Protein AF-A0A7W7Q376-F1 (afdb_monomer_lite)

Secondary structure (DSSP, 8-state):
----HHHHHHHHHHHHHHHHHHHHT--SHHHHHHHHHHHHHHHHHHHHHIIIIIHHHHHHH-GGGHHHHHHHHHHHHHHHHHHHHHHHS-TTSTTHHHHHHHHHHHHHHHHHHIIIIIHHHHHHHS-HHHHHHHHHHHHHHHTTS-SSPPPPTT-----S--PPPS---SSHHHHHHHHHHHHHHHHHHHHH--HHHHHHHHHHHHHHHHHHHHHIIIIIHHHHHHHSTTHHHHHHHHHHHHHHHHHHHHHHHHH-TTSTTHHHHHHHHHHHHHHHHHHIIIIIIHHHHHHS-HHHHHHHHHHHHHHHHHS-SS--TT-TTTTTT---STTHHHHHHHHHHHHHHHH---

Structure (mmCIF, N/CA/C/O backbone):
data_AF-A0A7W7Q376-F1
#
_entry.id   AF-A0A7W7Q376-F1
#
loop_
_atom_site.group_PDB
_atom_site.id
_atom_site.type_symbol
_atom_site.label_atom_id
_atom_site.label_alt_id
_atom_site.label_comp_id
_atom_site.label_asym_id
_atom_site.label_entity_id
_atom_site.label_seq_id
_atom_site.pdbx_PDB_ins_code
_atom_site.Cartn_x
_atom_site.Cartn_y
_atom_site.Cartn_z
_atom_site.occupancy
_atom_site.B_iso_or_equiv
_atom_site.auth_seq_id
_atom_site.auth_comp_id
_atom_site.auth_asym_id
_atom_site.auth_atom_id
_atom_site.pdbx_PDB_model_num
ATOM 1 N N . MET A 1 1 ? -3.876 28.750 16.347 1.00 61.41 1 MET A N 1
ATOM 2 C CA . MET A 1 1 ? -3.948 27.685 15.324 1.00 61.41 1 MET A CA 1
ATOM 3 C C . MET A 1 1 ? -5.240 26.912 15.522 1.00 61.41 1 MET A C 1
ATOM 5 O O . MET A 1 1 ? -5.673 26.808 16.664 1.00 61.41 1 MET A O 1
ATOM 9 N N . SER A 1 2 ? -5.869 26.449 14.438 1.00 81.50 2 SER A N 1
ATOM 10 C CA . SER A 1 2 ? -7.074 25.610 14.515 1.00 81.50 2 SER A CA 1
ATOM 11 C C . SER A 1 2 ? -6.772 24.309 15.265 1.00 81.50 2 SER A C 1
ATOM 13 O O . SER A 1 2 ? -5.660 23.798 15.174 1.00 81.50 2 SER A O 1
ATOM 15 N N . THR A 1 3 ? -7.746 23.789 16.010 1.00 91.75 3 THR A N 1
ATOM 16 C CA . THR A 1 3 ? -7.673 22.476 16.676 1.00 91.75 3 THR A CA 1
ATOM 17 C C . THR A 1 3 ? -8.527 21.423 15.971 1.00 91.75 3 THR A C 1
ATOM 19 O O . THR A 1 3 ? -8.758 20.366 16.535 1.00 91.75 3 THR A O 1
ATOM 22 N N . ASP A 1 4 ? -9.049 21.724 14.783 1.00 97.81 4 ASP A N 1
ATOM 23 C CA . ASP A 1 4 ? -9.839 20.802 13.960 1.00 97.81 4 ASP A CA 1
ATOM 24 C C . ASP A 1 4 ? -8.921 19.748 13.315 1.00 97.81 4 ASP A C 1
ATOM 26 O O . ASP A 1 4 ? -7.948 20.115 12.657 1.00 97.81 4 ASP A O 1
ATOM 30 N N . ALA A 1 5 ? -9.217 18.459 13.524 1.00 97.88 5 ALA A N 1
ATOM 31 C CA . ALA A 1 5 ? -8.390 17.335 13.068 1.00 97.88 5 ALA A CA 1
ATOM 32 C C . ALA A 1 5 ? -8.091 17.367 11.560 1.00 97.88 5 ALA A C 1
ATOM 34 O O . ALA A 1 5 ? -6.931 17.287 11.164 1.00 97.88 5 ALA A O 1
ATOM 35 N N . ILE A 1 6 ? -9.115 17.585 10.729 1.00 98.00 6 ILE A N 1
ATOM 36 C CA . ILE A 1 6 ? -8.966 17.641 9.269 1.00 98.00 6 ILE A CA 1
ATOM 37 C C . ILE A 1 6 ? -8.099 18.836 8.860 1.00 98.00 6 ILE A C 1
ATOM 39 O O . ILE A 1 6 ? -7.254 18.719 7.980 1.00 98.00 6 ILE A O 1
ATOM 43 N N . VAL A 1 7 ? -8.257 19.995 9.510 1.00 97.94 7 VAL A N 1
ATOM 44 C CA . VAL A 1 7 ? -7.370 21.143 9.243 1.00 97.94 7 VAL A CA 1
ATOM 45 C C . VAL A 1 7 ? -5.918 20.815 9.598 1.00 97.94 7 VAL A C 1
ATOM 47 O O . VAL A 1 7 ? -5.018 21.198 8.857 1.00 97.94 7 VAL A O 1
ATOM 50 N N . LEU A 1 8 ? -5.675 20.111 10.708 1.00 97.94 8 LEU A N 1
ATOM 51 C CA . LEU A 1 8 ? -4.322 19.722 11.112 1.00 97.94 8 LEU A CA 1
ATOM 52 C C . LEU A 1 8 ? -3.672 18.758 10.108 1.00 97.94 8 LEU A C 1
ATOM 54 O O . LEU A 1 8 ? -2.518 18.988 9.749 1.00 97.94 8 LEU A O 1
ATOM 58 N N . LEU A 1 9 ? -4.400 17.741 9.631 1.00 97.62 9 LEU A N 1
ATOM 59 C CA . LEU A 1 9 ? -3.904 16.811 8.604 1.00 97.62 9 LEU A CA 1
ATOM 60 C C . LEU A 1 9 ? -3.624 17.536 7.284 1.00 97.62 9 LEU A C 1
ATOM 62 O O . LEU A 1 9 ? -2.523 17.442 6.753 1.00 97.62 9 LEU A O 1
ATOM 66 N N . LYS A 1 10 ? -4.539 18.393 6.808 1.00 98.00 10 LYS A N 1
ATOM 67 C CA . LYS A 1 10 ? -4.312 19.171 5.574 1.00 98.00 10 LYS A CA 1
ATOM 68 C C . LYS A 1 10 ? -3.100 20.105 5.657 1.00 98.00 10 LYS A C 1
ATOM 70 O O . LYS A 1 10 ? -2.408 20.305 4.655 1.00 98.00 10 LYS A O 1
ATOM 75 N N . GLU A 1 11 ? -2.820 20.688 6.824 1.00 98.12 11 GLU A N 1
ATOM 76 C CA . GLU A 1 11 ? -1.593 21.472 7.019 1.00 98.12 11 GLU A CA 1
ATOM 77 C C . GLU A 1 11 ? -0.336 20.585 7.017 1.00 98.12 11 GLU A C 1
ATOM 79 O O . GLU A 1 11 ? 0.676 20.987 6.436 1.00 98.12 11 GLU A O 1
ATOM 84 N N . ASP A 1 12 ? -0.400 19.365 7.565 1.00 98.06 12 ASP A N 1
ATOM 85 C CA . ASP A 1 12 ? 0.679 18.380 7.415 1.00 98.06 12 ASP A CA 1
ATOM 86 C C . ASP A 1 12 ? 0.884 18.009 5.935 1.00 98.06 12 ASP A C 1
ATOM 88 O O . ASP A 1 12 ? 2.019 18.068 5.458 1.00 98.06 12 ASP A O 1
ATOM 92 N N . HIS A 1 13 ? -0.183 17.742 5.166 1.00 98.56 13 HIS A N 1
ATOM 93 C CA . HIS A 1 13 ? -0.079 17.436 3.730 1.00 98.56 13 HIS A CA 1
ATOM 94 C C . HIS A 1 13 ? 0.593 18.580 2.976 1.00 98.56 13 HIS A C 1
ATOM 96 O O . HIS A 1 13 ? 1.451 18.376 2.117 1.00 98.56 13 HIS A O 1
ATOM 102 N N . LYS A 1 14 ? 0.208 19.822 3.283 1.00 98.44 14 LYS A N 1
ATOM 103 C CA . LYS A 1 14 ? 0.776 21.016 2.656 1.00 98.44 14 LYS A CA 1
ATOM 104 C C . LYS A 1 14 ? 2.268 21.153 2.951 1.00 98.44 14 LYS A C 1
ATOM 106 O O . LYS A 1 14 ? 3.035 21.459 2.032 1.00 98.44 14 LYS A O 1
ATOM 111 N N . GLU A 1 15 ? 2.684 20.919 4.193 1.00 98.44 15 GLU A N 1
ATOM 112 C CA . GLU A 1 15 ? 4.095 20.945 4.578 1.00 98.44 15 GLU A CA 1
ATOM 113 C C . GLU A 1 15 ? 4.879 19.801 3.923 1.00 98.44 15 GLU A C 1
ATOM 115 O O . GLU A 1 15 ? 5.954 20.036 3.371 1.00 98.44 15 GLU A O 1
ATOM 120 N N . ILE A 1 16 ? 4.331 18.586 3.886 1.00 98.62 16 ILE A N 1
ATOM 121 C CA . ILE A 1 16 ? 4.972 17.429 3.248 1.00 98.62 16 ILE A CA 1
ATOM 122 C C . ILE A 1 16 ? 5.110 17.649 1.736 1.00 98.62 16 ILE A C 1
ATOM 124 O O . ILE A 1 16 ? 6.209 17.515 1.201 1.00 98.62 16 ILE A O 1
ATOM 128 N N . ARG A 1 17 ? 4.068 18.131 1.045 1.00 98.50 17 ARG A N 1
ATOM 129 C CA . ARG A 1 17 ? 4.151 18.517 -0.379 1.00 98.50 17 ARG A CA 1
ATOM 130 C C . ARG A 1 17 ? 5.183 19.622 -0.623 1.00 98.50 17 ARG A C 1
ATOM 132 O O . ARG A 1 17 ? 5.836 19.646 -1.665 1.00 98.50 17 ARG A O 1
ATOM 139 N N . ARG A 1 18 ? 5.353 20.559 0.319 1.00 98.56 18 ARG A N 1
ATOM 140 C CA . ARG A 1 18 ? 6.416 21.577 0.245 1.00 98.56 18 ARG A CA 1
ATOM 141 C C . ARG A 1 18 ? 7.801 20.934 0.352 1.00 98.56 18 ARG A C 1
ATOM 143 O O . ARG A 1 18 ? 8.691 21.319 -0.403 1.00 98.56 18 ARG A O 1
ATOM 150 N N . LEU A 1 19 ? 7.978 19.964 1.248 1.00 98.56 19 LEU A N 1
ATOM 151 C CA . LEU A 1 19 ? 9.224 19.209 1.403 1.00 98.56 19 LEU A CA 1
ATOM 152 C C . LEU A 1 19 ? 9.529 18.319 0.188 1.00 98.56 19 LEU A C 1
ATOM 154 O O . LEU A 1 19 ? 10.690 18.220 -0.200 1.00 98.56 19 LEU A O 1
ATOM 158 N N . PHE A 1 20 ? 8.514 17.741 -0.458 1.00 98.19 20 PHE A N 1
ATOM 159 C CA . PHE A 1 20 ? 8.675 17.024 -1.727 1.00 98.19 20 PHE A CA 1
ATOM 160 C C . PHE A 1 20 ? 9.216 17.935 -2.825 1.00 98.19 20 PHE A C 1
ATOM 162 O O . PHE A 1 20 ? 10.214 17.598 -3.457 1.00 98.19 20 PHE A O 1
ATOM 169 N N . ARG A 1 21 ? 8.636 19.132 -2.988 1.00 97.94 21 ARG A N 1
ATOM 170 C CA . ARG A 1 21 ? 9.156 20.127 -3.939 1.00 97.94 21 ARG A CA 1
ATOM 171 C C . ARG A 1 21 ? 10.590 20.530 -3.615 1.00 97.94 21 ARG A C 1
ATOM 173 O O . ARG A 1 21 ? 11.404 20.626 -4.522 1.00 97.94 21 ARG A O 1
ATOM 180 N N . GLU A 1 22 ? 10.908 20.718 -2.334 1.00 97.88 22 GLU A N 1
ATOM 181 C CA . GLU A 1 22 ? 12.271 21.023 -1.881 1.00 97.88 22 GLU A CA 1
ATOM 182 C C . GLU A 1 22 ? 13.265 19.909 -2.249 1.00 97.88 22 GLU A C 1
ATOM 184 O O . GLU A 1 22 ? 14.376 20.203 -2.685 1.00 97.88 22 GLU A O 1
ATOM 189 N N . PHE A 1 23 ? 12.868 18.639 -2.112 1.00 97.56 23 PHE A N 1
ATOM 190 C CA . PHE A 1 23 ? 13.667 17.494 -2.547 1.00 97.56 23 PHE A CA 1
ATOM 191 C C . PHE A 1 23 ? 13.846 17.460 -4.071 1.00 97.56 23 PHE A C 1
ATOM 193 O O . PHE A 1 23 ? 14.965 17.281 -4.550 1.00 97.56 23 PHE A O 1
ATOM 200 N N . GLN A 1 24 ? 12.765 17.659 -4.828 1.00 95.81 24 GLN A N 1
ATOM 201 C CA . GLN A 1 24 ? 12.778 17.638 -6.294 1.00 95.81 24 GLN A CA 1
ATOM 202 C C . GLN A 1 24 ? 13.619 18.777 -6.886 1.00 95.81 24 GLN A C 1
ATOM 204 O O . GLN A 1 24 ? 14.301 18.567 -7.882 1.00 95.81 24 GLN A O 1
ATOM 209 N N . SER A 1 25 ? 13.623 19.957 -6.256 1.00 95.56 25 SER A N 1
ATOM 210 C CA . SER A 1 25 ? 14.426 21.113 -6.678 1.00 95.56 25 SER A CA 1
ATOM 211 C C . SER A 1 25 ? 15.864 21.109 -6.144 1.00 95.56 25 SER A C 1
ATOM 213 O O . SER A 1 25 ? 16.598 22.076 -6.333 1.00 95.56 25 SER A O 1
ATOM 215 N N . ALA A 1 26 ? 16.260 20.102 -5.363 1.00 96.69 26 ALA A N 1
ATOM 216 C CA . ALA A 1 26 ? 17.586 20.064 -4.764 1.00 96.69 26 ALA A CA 1
ATOM 217 C C . ALA A 1 26 ? 18.629 19.546 -5.768 1.00 96.69 26 ALA A C 1
ATOM 219 O O . ALA A 1 26 ? 18.605 18.384 -6.162 1.00 96.69 26 ALA A O 1
ATOM 220 N N . GLU A 1 27 ? 19.610 20.386 -6.094 1.00 93.56 27 GLU A N 1
ATOM 221 C CA . GLU A 1 27 ? 20.625 20.083 -7.118 1.00 93.56 27 GLU A CA 1
ATOM 222 C C . GLU A 1 27 ? 21.753 19.170 -6.620 1.00 93.56 27 GLU A C 1
ATOM 224 O O . GLU A 1 27 ? 22.300 18.351 -7.355 1.00 93.56 27 GLU A O 1
ATOM 229 N N . THR A 1 28 ? 22.123 19.282 -5.341 1.00 96.69 28 THR A N 1
ATOM 230 C CA . THR A 1 28 ? 23.248 18.517 -4.784 1.00 96.69 28 THR A CA 1
ATOM 231 C C . THR A 1 28 ? 22.772 17.290 -4.014 1.00 96.69 28 THR A C 1
ATOM 233 O O . THR A 1 28 ? 21.743 17.320 -3.334 1.00 96.69 28 THR A O 1
ATOM 236 N N . LYS A 1 29 ? 23.583 16.227 -4.007 1.00 93.44 29 LYS A N 1
ATOM 237 C CA . LYS A 1 29 ? 23.341 15.034 -3.177 1.00 93.44 29 LYS A CA 1
ATOM 238 C C . LYS A 1 29 ? 23.154 15.388 -1.694 1.00 93.44 29 LYS A C 1
ATOM 240 O O . LYS A 1 29 ? 22.250 14.884 -1.030 1.00 93.44 29 LYS A O 1
ATOM 245 N N . ARG A 1 30 ? 23.945 16.342 -1.183 1.00 95.69 30 ARG A N 1
ATOM 246 C CA . ARG A 1 30 ? 23.832 16.843 0.197 1.00 95.69 30 ARG A CA 1
ATOM 247 C C . ARG A 1 30 ? 22.476 17.502 0.465 1.00 95.69 30 ARG A C 1
ATOM 249 O O . ARG A 1 30 ? 21.868 17.213 1.497 1.00 95.69 30 ARG A O 1
ATOM 256 N N . SER A 1 31 ? 22.012 18.379 -0.429 1.00 96.75 31 SER A N 1
ATOM 257 C CA . SER A 1 31 ? 20.706 19.041 -0.293 1.00 96.75 31 SER A CA 1
ATOM 258 C C . SER A 1 31 ? 19.551 18.052 -0.436 1.00 96.75 31 SER A C 1
ATOM 260 O O . SER A 1 31 ? 18.632 18.104 0.377 1.00 96.75 31 SER A O 1
ATOM 262 N N . LYS A 1 32 ? 19.639 17.086 -1.361 1.00 96.31 32 LYS A N 1
ATOM 263 C CA . LYS A 1 32 ? 18.648 16.006 -1.505 1.00 96.31 32 LYS A CA 1
ATOM 264 C C . LYS A 1 32 ? 18.535 15.164 -0.239 1.00 96.31 32 LYS A C 1
ATOM 266 O O . LYS A 1 32 ? 17.441 14.979 0.284 1.00 96.31 32 LYS A O 1
ATOM 271 N N . GLY A 1 33 ? 19.664 14.735 0.325 1.00 97.12 33 GLY A N 1
ATOM 272 C CA . GLY A 1 33 ? 19.675 14.010 1.596 1.00 97.12 33 GLY A CA 1
ATOM 273 C C . GLY A 1 33 ? 19.098 14.816 2.759 1.00 97.12 33 GLY A C 1
ATOM 274 O O . GLY A 1 33 ? 18.389 14.273 3.602 1.00 97.12 33 GLY A O 1
ATOM 275 N N . ALA A 1 34 ? 19.382 16.120 2.823 1.00 97.69 34 ALA A N 1
ATOM 276 C CA . ALA A 1 34 ? 18.820 16.992 3.852 1.00 97.69 34 ALA A CA 1
ATOM 277 C C . ALA A 1 34 ? 17.300 17.157 3.715 1.00 97.69 34 ALA A C 1
ATOM 279 O O . ALA A 1 34 ? 16.598 17.030 4.720 1.00 97.69 34 ALA A O 1
ATOM 280 N N . ALA A 1 35 ? 16.800 17.383 2.499 1.00 97.75 35 ALA A N 1
ATOM 281 C CA . ALA A 1 35 ? 15.372 17.464 2.218 1.00 97.75 35 ALA A CA 1
ATOM 282 C C . ALA A 1 35 ? 14.667 16.135 2.539 1.00 97.75 35 ALA A C 1
ATOM 284 O O . ALA A 1 35 ? 13.680 16.131 3.272 1.00 97.75 35 ALA A O 1
ATOM 285 N N . MET A 1 36 ? 15.231 15.000 2.113 1.00 98.25 36 MET A N 1
ATOM 286 C CA . MET A 1 36 ? 14.637 13.682 2.359 1.00 98.25 36 MET A CA 1
ATOM 287 C C . MET A 1 36 ? 14.571 13.331 3.851 1.00 98.25 36 MET A C 1
ATOM 289 O O . MET A 1 36 ? 13.555 12.842 4.329 1.00 98.25 36 MET A O 1
ATOM 293 N N . ARG A 1 37 ? 15.589 13.676 4.651 1.00 98.25 37 ARG A N 1
ATOM 294 C CA . ARG A 1 37 ? 15.507 13.501 6.115 1.00 98.25 37 ARG A CA 1
ATOM 295 C C . ARG A 1 37 ? 14.357 14.291 6.744 1.00 98.25 37 ARG A C 1
ATOM 297 O O . ARG A 1 37 ? 13.791 13.858 7.748 1.00 98.25 37 ARG A O 1
ATOM 304 N N . ARG A 1 38 ? 14.024 15.463 6.194 1.00 98.50 38 ARG A N 1
ATOM 305 C CA . ARG A 1 38 ? 12.883 16.265 6.656 1.00 98.50 38 ARG A CA 1
ATOM 306 C C . ARG A 1 38 ? 11.561 15.633 6.229 1.00 98.50 38 ARG A C 1
ATOM 308 O O . ARG A 1 38 ? 10.660 15.586 7.060 1.00 98.50 38 ARG A O 1
ATOM 315 N N . VAL A 1 39 ? 11.483 15.122 4.997 1.00 98.56 39 VAL A N 1
ATOM 316 C CA . VAL A 1 39 ? 10.346 14.338 4.485 1.00 98.56 39 VAL A CA 1
ATOM 317 C C . VAL A 1 39 ? 10.067 13.142 5.392 1.00 98.56 39 VAL A C 1
ATOM 319 O O . VAL A 1 39 ? 8.993 13.077 5.979 1.00 98.56 39 VAL A O 1
ATOM 322 N N . VAL A 1 40 ? 11.059 12.268 5.596 1.00 97.94 40 VAL A N 1
ATOM 323 C CA . VAL A 1 40 ? 10.940 11.063 6.434 1.00 97.94 40 VAL A CA 1
ATOM 324 C C . VAL A 1 40 ? 10.444 11.415 7.835 1.00 97.94 40 VAL A C 1
ATOM 326 O O . VAL A 1 40 ? 9.510 10.801 8.344 1.00 97.94 40 VAL A O 1
ATOM 329 N N . LYS A 1 41 ? 11.022 12.449 8.457 1.00 98.25 41 LYS A N 1
ATOM 330 C CA . LYS A 1 41 ? 10.594 12.910 9.783 1.00 98.25 41 LYS A CA 1
ATOM 331 C C . LYS A 1 41 ? 9.144 13.398 9.793 1.00 98.25 41 LYS A C 1
ATOM 333 O O . LYS A 1 41 ? 8.449 13.152 10.774 1.00 98.25 41 LYS A O 1
ATOM 338 N N . ALA A 1 42 ? 8.721 14.153 8.780 1.00 98.38 42 ALA A N 1
ATOM 339 C CA . ALA A 1 42 ? 7.361 14.678 8.700 1.00 98.38 42 ALA A CA 1
ATOM 340 C C . ALA A 1 42 ? 6.347 13.543 8.508 1.00 98.38 42 ALA A C 1
ATOM 342 O O . ALA A 1 42 ? 5.378 13.485 9.259 1.00 98.38 42 ALA A O 1
ATOM 343 N N . LEU A 1 43 ? 6.640 12.607 7.602 1.00 97.75 43 LEU A N 1
ATOM 344 C CA . LEU A 1 43 ? 5.816 11.427 7.345 1.00 97.75 43 LEU A CA 1
ATOM 345 C C . LEU A 1 43 ? 5.696 10.513 8.562 1.00 97.75 43 LEU A C 1
ATOM 347 O O . LEU A 1 43 ? 4.588 10.150 8.920 1.00 97.75 43 LEU A O 1
ATOM 351 N N . THR A 1 44 ? 6.799 10.254 9.272 1.00 93.81 44 THR A N 1
ATOM 352 C CA . THR A 1 44 ? 6.775 9.449 10.512 1.00 93.81 44 THR A CA 1
ATOM 353 C C . THR A 1 44 ? 5.823 10.041 11.562 1.00 93.81 44 THR A C 1
ATOM 355 O O . THR A 1 44 ? 5.171 9.324 12.312 1.00 93.81 44 THR A O 1
ATOM 358 N N . ILE A 1 45 ? 5.771 11.373 11.671 1.00 96.31 45 ILE A N 1
ATOM 359 C CA . ILE A 1 45 ? 4.862 12.033 12.617 1.00 96.31 45 ILE A CA 1
ATOM 360 C C . ILE A 1 45 ? 3.426 11.938 12.118 1.00 96.31 45 ILE A C 1
ATOM 362 O O . ILE A 1 45 ? 2.528 11.741 12.926 1.00 96.31 45 ILE A O 1
ATOM 366 N N . TYR A 1 46 ? 3.225 12.163 10.823 1.00 97.19 46 TYR A N 1
ATOM 367 C CA . TYR A 1 46 ? 1.922 12.171 10.181 1.00 97.19 46 TYR A CA 1
ATOM 368 C C . TYR A 1 46 ? 1.238 10.800 10.293 1.00 97.19 46 TYR A C 1
ATOM 370 O O . TYR A 1 46 ? 0.192 10.726 10.936 1.00 97.19 46 TYR A O 1
ATOM 378 N N . SER A 1 47 ? 1.892 9.721 9.841 1.00 90.06 47 SER A N 1
ATOM 379 C CA . SER A 1 47 ? 1.340 8.358 9.904 1.00 90.06 47 SER A CA 1
ATOM 380 C C . SER A 1 47 ? 1.047 7.932 11.344 1.00 90.06 47 SER A C 1
ATOM 382 O O . SER A 1 47 ? -0.000 7.362 11.635 1.00 90.06 47 SER A O 1
ATOM 384 N N . TYR A 1 48 ? 1.914 8.300 12.295 1.00 90.62 48 TYR A N 1
ATOM 385 C CA . TYR A 1 48 ? 1.674 8.054 13.718 1.00 90.62 48 TYR A CA 1
ATOM 386 C C . TYR A 1 48 ? 0.406 8.749 14.234 1.00 90.62 48 TYR A C 1
ATOM 388 O O . TYR A 1 48 ? -0.321 8.186 15.047 1.00 90.62 48 TYR A O 1
ATOM 396 N N . LEU A 1 49 ? 0.130 9.984 13.806 1.00 93.88 49 LEU A N 1
ATOM 397 C CA . LEU A 1 49 ? -1.075 10.699 14.236 1.00 93.88 49 LEU A CA 1
ATOM 398 C C . LEU A 1 49 ? -2.345 10.078 13.666 1.00 93.88 49 LEU A C 1
ATOM 400 O O . LEU A 1 49 ? -3.366 10.055 14.355 1.00 93.88 49 LEU A O 1
ATOM 404 N N . GLU A 1 50 ? -2.288 9.580 12.441 1.00 93.25 50 GLU A N 1
ATOM 405 C CA . GLU A 1 50 ? -3.417 8.889 11.836 1.00 93.25 50 GLU A CA 1
ATOM 406 C C . GLU A 1 50 ? -3.664 7.551 12.511 1.00 93.25 50 GLU A C 1
ATOM 408 O O . GLU A 1 50 ? -4.741 7.332 13.067 1.00 93.25 50 GLU A O 1
ATOM 413 N N . ASN A 1 51 ? -2.629 6.719 12.587 1.00 86.69 51 ASN A N 1
ATOM 414 C CA . ASN A 1 51 ? -2.726 5.353 13.077 1.00 86.69 51 ASN A CA 1
ATOM 415 C C . ASN A 1 51 ? -3.098 5.270 14.564 1.00 86.69 51 ASN A C 1
ATOM 417 O O . ASN A 1 51 ? -3.860 4.383 14.952 1.00 86.69 51 ASN A O 1
ATOM 421 N N . GLU A 1 52 ? -2.616 6.209 15.385 1.00 87.62 52 GLU A N 1
ATOM 422 C CA . GLU A 1 52 ? -2.830 6.205 16.840 1.00 87.62 52 GLU A CA 1
ATOM 423 C C . GLU A 1 52 ? -3.978 7.109 17.307 1.00 87.62 52 GLU A C 1
ATOM 425 O O . GLU A 1 52 ? -4.346 7.081 18.484 1.00 87.62 52 GLU A O 1
ATOM 430 N N . CYS A 1 53 ? -4.532 7.954 16.431 1.00 93.00 53 CYS A N 1
ATOM 431 C CA . CYS A 1 53 ? -5.594 8.884 16.818 1.00 93.00 53 CYS A CA 1
ATOM 432 C C . CYS A 1 53 ? -6.715 8.980 15.789 1.00 93.00 53 CYS A C 1
ATOM 434 O O . CYS A 1 53 ? -7.861 8.732 16.152 1.00 93.00 53 CYS A O 1
ATOM 436 N N . MET A 1 54 ? -6.424 9.347 14.539 1.00 95.19 54 MET A N 1
ATOM 437 C CA . MET A 1 54 ? -7.483 9.571 13.551 1.00 95.19 54 MET A CA 1
ATOM 438 C C . MET A 1 54 ? -8.235 8.273 13.233 1.00 95.19 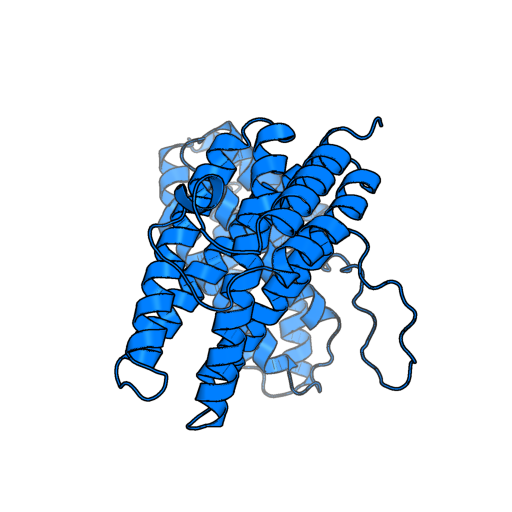54 MET A C 1
ATOM 440 O O . MET A 1 54 ? -9.432 8.186 13.493 1.00 95.19 54 MET A O 1
ATOM 444 N N . HIS A 1 55 ? -7.534 7.241 12.766 1.00 90.44 55 HIS A N 1
ATOM 445 C CA . HIS A 1 55 ? -8.116 5.960 12.366 1.00 90.44 55 HIS A CA 1
ATOM 446 C C . HIS A 1 55 ? -8.895 5.265 13.495 1.00 90.44 55 HIS A C 1
ATOM 448 O O . HIS A 1 55 ? -10.044 4.878 13.259 1.00 90.44 55 HIS A O 1
ATOM 454 N N . PRO A 1 56 ? -8.385 5.165 14.745 1.00 85.38 56 PRO A N 1
ATOM 455 C CA . PRO A 1 56 ? -9.166 4.598 15.840 1.00 85.38 56 PRO A CA 1
ATOM 456 C C . PRO A 1 56 ? -10.433 5.393 16.165 1.00 85.38 56 PRO A C 1
ATOM 458 O O . PRO A 1 56 ? -11.426 4.805 16.588 1.00 85.38 56 PRO A O 1
ATOM 461 N N . GLU A 1 57 ? -10.424 6.721 16.014 1.00 95.00 57 GLU A N 1
ATOM 462 C CA . GLU A 1 57 ? -11.617 7.538 16.249 1.00 95.00 57 GLU A CA 1
ATOM 463 C C . GLU A 1 57 ? -12.624 7.434 15.099 1.00 95.00 57 GLU A C 1
ATOM 465 O O . GLU A 1 57 ? -13.825 7.437 15.368 1.00 95.00 57 GLU A O 1
ATOM 470 N N . LEU A 1 58 ? -12.163 7.276 13.855 1.00 93.12 58 LEU A N 1
ATOM 471 C CA . LEU A 1 58 ? -13.035 7.021 12.709 1.00 93.12 58 LEU A CA 1
ATOM 472 C C . LEU A 1 58 ? -13.725 5.667 12.823 1.00 93.12 58 LEU A C 1
ATOM 474 O O . LEU A 1 58 ? -14.949 5.640 12.841 1.00 93.12 58 LEU A O 1
ATOM 478 N N . ARG A 1 59 ? -12.984 4.578 13.062 1.00 88.81 59 ARG A N 1
ATOM 479 C CA . ARG A 1 59 ? -13.571 3.234 13.248 1.00 88.81 59 ARG A CA 1
ATOM 480 C C . ARG A 1 59 ? -14.646 3.192 14.339 1.00 88.81 59 ARG A C 1
ATOM 482 O O . ARG A 1 59 ? -15.615 2.454 14.235 1.00 88.81 59 ARG A O 1
ATOM 489 N N . LYS A 1 60 ? -14.496 3.992 15.403 1.00 91.06 60 LYS A N 1
ATOM 490 C CA . LYS A 1 60 ? -15.487 4.070 16.494 1.00 91.06 60 LYS A CA 1
ATOM 491 C C . LYS A 1 60 ? -16.735 4.876 16.139 1.00 91.06 60 LYS A C 1
ATOM 493 O O . LYS A 1 60 ? -17.787 4.632 16.722 1.00 91.06 60 LYS A O 1
ATOM 498 N N . ARG A 1 61 ? -16.598 5.922 15.321 1.00 95.81 61 ARG A N 1
ATOM 499 C CA . ARG A 1 61 ? -17.638 6.952 15.142 1.00 95.81 61 ARG A CA 1
ATOM 500 C C . ARG A 1 61 ? -18.304 6.907 13.772 1.00 95.81 61 ARG A C 1
ATOM 502 O O . ARG A 1 61 ? -19.425 7.386 13.659 1.00 95.81 61 ARG A O 1
ATOM 509 N N . LEU A 1 62 ? -17.610 6.373 12.774 1.00 94.94 62 LEU A N 1
ATOM 510 C CA . LEU A 1 62 ? -17.998 6.272 11.371 1.00 94.94 62 LEU A CA 1
ATOM 511 C C . LEU A 1 62 ? -17.593 4.879 10.851 1.00 94.94 62 LEU A C 1
ATOM 513 O O . LEU A 1 62 ? -16.612 4.770 10.119 1.00 94.94 62 LEU A O 1
ATOM 517 N N . PRO A 1 63 ? -18.299 3.811 11.268 1.00 87.81 63 PRO A N 1
ATOM 518 C CA . PRO A 1 63 ? -17.970 2.440 10.867 1.00 87.81 63 PRO A CA 1
ATOM 519 C C . PRO A 1 63 ? -18.064 2.223 9.350 1.00 87.81 63 PRO A C 1
ATOM 521 O O . PRO A 1 63 ? -17.326 1.412 8.815 1.00 87.81 63 PRO A O 1
ATOM 524 N N . ASP A 1 64 ? -18.882 3.005 8.642 1.00 91.38 64 ASP A N 1
ATOM 525 C CA . ASP A 1 64 ? -18.993 2.938 7.176 1.00 91.38 64 ASP A CA 1
ATOM 526 C C . ASP A 1 64 ? -17.694 3.349 6.450 1.00 91.38 64 ASP A C 1
ATOM 528 O O . ASP A 1 64 ? -17.537 3.066 5.269 1.00 91.38 64 ASP A O 1
ATOM 532 N N . LEU A 1 65 ? -16.752 4.000 7.148 1.00 87.44 65 LEU A N 1
ATOM 533 C CA . LEU A 1 65 ? -15.419 4.335 6.629 1.00 87.44 65 LEU A CA 1
ATOM 534 C C . LEU A 1 65 ? -14.367 3.263 6.946 1.00 87.44 65 LEU A C 1
ATOM 536 O O . LEU A 1 65 ? -13.170 3.528 6.824 1.00 87.44 65 LEU A O 1
ATOM 540 N N . GLU A 1 66 ? -14.768 2.085 7.427 1.00 80.88 66 GLU A N 1
ATOM 541 C CA . GLU A 1 66 ? -13.826 1.047 7.848 1.00 80.88 66 GLU A CA 1
ATOM 542 C C . GLU A 1 66 ? -12.875 0.637 6.716 1.00 80.88 66 GLU A C 1
ATOM 544 O O . GLU A 1 66 ? -11.663 0.638 6.938 1.00 80.88 66 GLU A O 1
ATOM 549 N N . ASP A 1 67 ? -13.381 0.420 5.503 1.00 75.06 67 ASP A N 1
ATOM 550 C CA . ASP A 1 67 ? -12.562 0.039 4.345 1.00 75.06 67 ASP A CA 1
ATOM 551 C C . ASP A 1 67 ? -11.552 1.124 3.950 1.00 75.06 67 ASP A C 1
ATOM 553 O O . ASP A 1 67 ? -10.390 0.827 3.663 1.00 75.06 67 ASP A O 1
ATOM 557 N N . ASP A 1 68 ? -11.962 2.397 3.974 1.00 83.38 68 ASP A N 1
ATOM 558 C CA . ASP A 1 68 ? -11.074 3.534 3.700 1.00 83.38 68 ASP A CA 1
ATOM 559 C C . ASP A 1 68 ? -9.965 3.639 4.752 1.00 83.38 68 ASP A C 1
ATOM 561 O O . ASP A 1 68 ? -8.795 3.844 4.423 1.00 83.38 68 ASP A O 1
ATOM 565 N N . VAL A 1 69 ? -10.320 3.462 6.029 1.00 78.62 69 VAL A N 1
ATOM 566 C CA . VAL A 1 69 ? -9.364 3.491 7.141 1.00 78.62 69 VAL A CA 1
ATOM 567 C C . VAL A 1 69 ? -8.369 2.341 7.037 1.00 78.62 69 VAL A C 1
ATOM 569 O O . VAL A 1 69 ? -7.174 2.533 7.259 1.00 78.62 69 VAL A O 1
ATOM 572 N N . LEU A 1 70 ? -8.841 1.140 6.717 1.00 73.62 70 LEU A N 1
ATOM 573 C CA . LEU A 1 70 ? -7.974 -0.019 6.582 1.00 73.62 70 LEU A CA 1
ATOM 574 C C . LEU A 1 70 ? -7.037 0.117 5.378 1.00 73.62 70 LEU A C 1
ATOM 576 O O . LEU A 1 70 ? -5.835 -0.086 5.521 1.00 73.62 70 LEU A O 1
ATOM 580 N N . ARG A 1 71 ? -7.538 0.599 4.237 1.00 73.81 71 ARG A N 1
ATOM 581 C CA . ARG A 1 71 ? -6.694 0.951 3.088 1.00 73.81 71 ARG A CA 1
ATOM 582 C C . ARG A 1 71 ? -5.641 1.999 3.453 1.00 73.81 71 ARG A C 1
ATOM 584 O O . ARG A 1 71 ? -4.490 1.886 3.039 1.00 73.81 71 ARG A O 1
ATOM 591 N N . SER A 1 72 ? -6.014 3.002 4.245 1.00 78.56 72 SER A N 1
ATOM 592 C CA . SER A 1 72 ? -5.088 4.035 4.707 1.00 78.56 72 SER A CA 1
ATOM 593 C C . SER A 1 72 ? -3.995 3.492 5.631 1.00 78.56 72 SER A C 1
ATOM 595 O O . SER A 1 72 ? -2.868 3.984 5.568 1.00 78.56 72 SER A O 1
ATOM 597 N N . TYR A 1 73 ? -4.284 2.489 6.471 1.00 74.19 73 TYR A N 1
ATOM 598 C CA . TYR A 1 73 ? -3.252 1.811 7.263 1.00 74.19 73 TYR A CA 1
ATOM 599 C C . TYR A 1 73 ? -2.181 1.177 6.362 1.00 74.19 73 TYR A C 1
ATOM 601 O O . TYR A 1 73 ? -0.992 1.320 6.655 1.00 74.19 73 TYR A O 1
ATOM 609 N N . GLU A 1 74 ? -2.581 0.569 5.245 1.00 74.69 74 GLU A N 1
ATOM 610 C CA . GLU A 1 74 ? -1.649 -0.078 4.313 1.00 74.69 74 GLU A CA 1
ATOM 611 C C . GLU A 1 74 ? -0.853 0.915 3.472 1.00 74.69 74 GLU A C 1
ATOM 613 O O . GLU A 1 74 ? 0.365 0.788 3.326 1.00 74.69 74 GLU A O 1
ATOM 618 N N . GLU A 1 75 ? -1.497 1.976 2.984 1.00 71.69 75 GLU A N 1
ATOM 619 C CA . GLU A 1 75 ? -0.787 3.068 2.312 1.00 71.69 75 GLU A CA 1
ATOM 620 C C . GLU A 1 75 ? 0.261 3.704 3.243 1.00 71.69 75 GLU A C 1
ATOM 622 O O . GLU A 1 75 ? 1.387 3.991 2.814 1.00 71.69 75 GLU A O 1
ATOM 627 N N . ASN A 1 76 ? -0.067 3.834 4.535 1.00 76.75 76 ASN A N 1
ATOM 628 C CA . ASN A 1 76 ? 0.876 4.258 5.565 1.00 76.75 76 ASN A CA 1
ATOM 629 C C . ASN A 1 76 ? 2.003 3.235 5.775 1.00 76.75 76 ASN A C 1
ATOM 631 O O . ASN A 1 76 ? 3.162 3.643 5.868 1.00 76.75 76 ASN A O 1
ATOM 635 N N . HIS A 1 77 ? 1.718 1.929 5.789 1.00 75.38 77 HIS A N 1
ATOM 636 C CA . HIS A 1 77 ? 2.746 0.895 5.927 1.00 75.38 77 HIS A CA 1
ATOM 637 C C . HIS A 1 77 ? 3.762 0.929 4.774 1.00 75.38 77 HIS A C 1
ATOM 639 O O . HIS A 1 77 ? 4.973 0.995 5.012 1.00 75.38 77 HIS 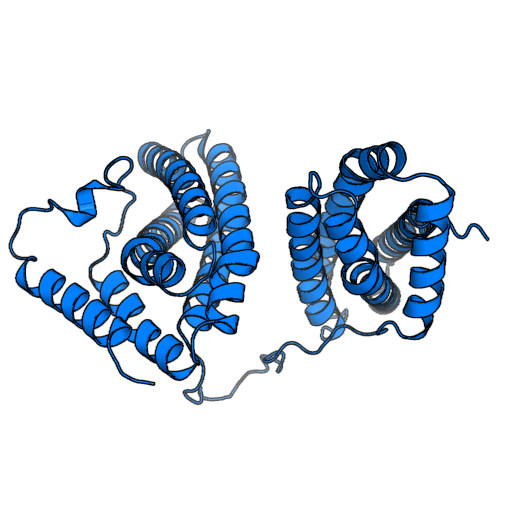A O 1
ATOM 645 N N . VAL A 1 78 ? 3.290 0.986 3.524 1.00 75.75 78 VAL A N 1
ATOM 646 C CA . VAL A 1 78 ? 4.157 1.090 2.337 1.00 75.75 78 VAL A CA 1
ATOM 647 C C . VAL A 1 78 ? 5.034 2.345 2.412 1.00 75.75 78 VAL A C 1
ATOM 649 O O . VAL A 1 78 ? 6.243 2.291 2.156 1.00 75.75 78 VAL A O 1
ATOM 652 N N . ALA A 1 79 ? 4.460 3.485 2.808 1.00 80.56 79 ALA A N 1
ATOM 653 C CA . ALA A 1 79 ? 5.215 4.721 2.993 1.00 80.56 79 ALA A CA 1
ATOM 654 C C . ALA A 1 79 ? 6.254 4.615 4.128 1.00 80.56 79 ALA A C 1
ATOM 656 O O . ALA A 1 79 ? 7.362 5.145 3.996 1.00 80.56 79 ALA A O 1
ATOM 657 N N . GLU A 1 80 ? 5.941 3.921 5.225 1.00 79.00 80 GLU A N 1
ATOM 658 C CA . GLU A 1 80 ? 6.847 3.695 6.357 1.00 79.00 80 GLU A CA 1
ATOM 659 C C . GLU A 1 80 ? 8.031 2.786 6.000 1.00 79.00 80 GLU A C 1
ATOM 661 O O . GLU A 1 80 ? 9.165 3.082 6.401 1.00 79.00 80 GLU A O 1
ATOM 666 N N . VAL A 1 81 ? 7.813 1.738 5.199 1.00 76.56 81 VAL A N 1
ATOM 667 C CA . VAL A 1 81 ? 8.889 0.874 4.679 1.00 76.56 81 VAL A CA 1
ATOM 668 C C . VAL A 1 81 ? 9.855 1.695 3.828 1.00 76.56 81 VAL A C 1
ATOM 670 O O . VAL A 1 81 ? 11.055 1.739 4.117 1.00 76.56 81 VAL A O 1
ATOM 673 N N . LEU A 1 82 ? 9.330 2.447 2.856 1.00 77.19 82 LEU A N 1
ATOM 674 C CA . LEU A 1 82 ? 10.134 3.322 2.000 1.00 77.19 82 LEU A CA 1
ATOM 675 C C . LEU A 1 82 ? 10.881 4.388 2.815 1.00 77.19 82 LEU A C 1
ATOM 677 O O . LEU A 1 82 ? 12.054 4.665 2.556 1.00 77.19 82 LEU A O 1
ATOM 681 N N . CYS A 1 83 ? 10.238 4.965 3.834 1.00 88.88 83 CYS A N 1
ATOM 682 C CA . CYS A 1 83 ? 10.881 5.903 4.753 1.00 88.88 83 CYS A CA 1
ATOM 683 C C . CYS A 1 83 ? 12.025 5.256 5.541 1.00 88.88 83 CYS A C 1
ATOM 685 O O . CYS A 1 83 ? 13.050 5.906 5.761 1.00 88.88 83 CYS A O 1
ATOM 687 N N . THR A 1 84 ? 11.866 4.004 5.971 1.00 81.50 84 THR A N 1
ATOM 688 C CA . THR A 1 84 ? 12.892 3.263 6.716 1.00 81.50 84 THR A CA 1
ATOM 689 C C . THR A 1 84 ? 14.111 2.985 5.847 1.00 81.50 84 THR A C 1
ATOM 691 O O . THR A 1 84 ? 15.237 3.277 6.253 1.00 81.50 84 THR A O 1
ATOM 694 N N . GLU A 1 85 ? 13.897 2.502 4.625 1.00 83.31 85 GLU A N 1
ATOM 695 C CA . GLU A 1 85 ? 14.971 2.267 3.662 1.00 83.31 85 GLU A CA 1
ATOM 696 C C . GLU A 1 85 ? 15.694 3.576 3.308 1.00 83.31 85 GLU A C 1
ATOM 698 O O . GLU A 1 85 ? 16.915 3.666 3.426 1.00 83.31 85 GLU A O 1
ATOM 703 N N . LEU A 1 86 ? 14.954 4.639 2.971 1.00 90.44 86 LEU A N 1
ATOM 704 C CA . LEU A 1 86 ? 15.533 5.950 2.649 1.00 90.44 86 LEU A CA 1
ATOM 705 C C . LEU A 1 86 ? 16.282 6.581 3.829 1.00 90.44 86 LEU A C 1
ATOM 707 O O . LEU A 1 86 ? 17.232 7.337 3.617 1.00 90.44 86 LEU A O 1
ATOM 711 N N . ALA A 1 87 ? 15.882 6.286 5.069 1.00 92.38 87 ALA A N 1
ATOM 712 C CA . ALA A 1 87 ? 16.594 6.732 6.264 1.00 92.38 87 ALA A CA 1
ATOM 713 C C . ALA A 1 87 ? 17.936 6.010 6.467 1.00 92.38 87 ALA A C 1
ATOM 715 O O . ALA A 1 87 ? 18.838 6.589 7.082 1.00 92.38 87 ALA A O 1
ATOM 716 N N . ALA A 1 88 ? 18.064 4.777 5.972 1.00 87.50 88 ALA A N 1
ATOM 717 C CA . ALA A 1 88 ? 19.285 3.977 6.033 1.00 87.50 88 ALA A CA 1
ATOM 718 C C . ALA A 1 88 ? 20.232 4.227 4.843 1.00 87.50 88 ALA A C 1
ATOM 720 O O . ALA A 1 88 ? 21.427 3.951 4.939 1.00 87.50 88 ALA A O 1
ATOM 721 N N . MET A 1 89 ? 19.724 4.773 3.736 1.00 87.31 89 MET A N 1
ATOM 722 C CA . MET A 1 89 ? 20.502 5.047 2.527 1.00 87.31 89 MET A CA 1
ATOM 723 C C . MET A 1 89 ? 21.287 6.363 2.599 1.00 87.31 89 MET A C 1
ATOM 725 O O . MET A 1 89 ? 20.863 7.359 3.195 1.00 87.31 89 MET A O 1
ATOM 729 N N . THR A 1 90 ? 22.430 6.399 1.910 1.00 93.19 90 THR A N 1
ATOM 730 C CA . THR A 1 90 ? 23.126 7.660 1.628 1.00 93.19 90 THR A CA 1
ATOM 731 C C . THR A 1 90 ? 22.605 8.264 0.319 1.00 93.19 90 THR A C 1
ATOM 733 O O . THR A 1 90 ? 22.213 7.525 -0.581 1.00 93.19 90 THR A O 1
ATOM 736 N N . PRO A 1 91 ? 22.642 9.597 0.141 1.00 92.75 91 PRO A N 1
ATOM 737 C CA . PRO A 1 91 ? 22.259 10.224 -1.128 1.00 92.75 91 PRO A CA 1
ATOM 738 C C . PRO A 1 91 ? 23.183 9.895 -2.312 1.00 92.75 91 PRO A C 1
ATOM 740 O O . PRO A 1 91 ? 22.927 10.354 -3.426 1.00 92.75 91 PRO A O 1
ATOM 743 N N . ASP A 1 92 ? 24.290 9.189 -2.064 1.00 90.44 92 ASP A N 1
ATOM 744 C CA . ASP A 1 92 ? 25.206 8.698 -3.090 1.00 90.44 92 ASP A CA 1
ATOM 745 C C . ASP A 1 92 ? 24.751 7.378 -3.717 1.00 90.44 92 ASP A C 1
ATOM 747 O O . ASP A 1 92 ? 25.214 7.067 -4.813 1.00 90.44 92 ASP A O 1
ATOM 751 N N . ASP A 1 93 ? 23.847 6.650 -3.057 1.00 89.44 93 ASP A N 1
ATOM 752 C CA . ASP A 1 93 ? 23.293 5.384 -3.530 1.00 89.44 93 ASP A CA 1
ATOM 753 C C . ASP A 1 93 ? 22.502 5.577 -4.836 1.00 89.44 93 ASP A C 1
ATOM 755 O O . ASP A 1 93 ? 21.674 6.488 -4.956 1.00 89.44 93 ASP A O 1
ATOM 759 N N . GLU A 1 94 ? 22.755 4.712 -5.823 1.00 86.94 94 GLU A N 1
ATOM 760 C CA . GLU A 1 94 ? 22.139 4.785 -7.152 1.00 86.94 94 GLU A CA 1
ATOM 761 C C . GLU A 1 94 ? 20.604 4.689 -7.100 1.00 86.94 94 GLU A C 1
ATOM 763 O O . GLU A 1 94 ? 19.914 5.324 -7.901 1.00 86.94 94 GLU A O 1
ATOM 768 N N . ARG A 1 95 ? 20.055 3.968 -6.112 1.00 80.25 95 ARG A N 1
ATOM 769 C CA . ARG A 1 95 ? 18.612 3.749 -5.944 1.00 80.25 95 ARG A CA 1
ATOM 770 C C . ARG A 1 95 ? 17.938 4.842 -5.118 1.00 80.25 95 ARG A C 1
ATOM 772 O O . ARG A 1 95 ? 16.710 4.890 -5.077 1.00 80.25 95 ARG A O 1
ATOM 779 N N . PHE A 1 96 ? 18.696 5.738 -4.478 1.00 88.81 96 PHE A N 1
ATOM 780 C CA . PHE A 1 96 ? 18.156 6.739 -3.548 1.00 88.81 96 PHE A CA 1
ATOM 781 C C . PHE A 1 96 ? 17.102 7.642 -4.199 1.00 88.81 96 PHE A C 1
ATOM 783 O O . PHE A 1 96 ? 16.020 7.839 -3.649 1.00 88.81 96 PHE A O 1
ATOM 790 N N . ASN A 1 97 ? 17.393 8.175 -5.392 1.00 83.12 97 ASN A N 1
ATOM 791 C CA . ASN A 1 97 ? 16.452 9.050 -6.098 1.00 83.12 97 ASN A CA 1
ATOM 792 C C . ASN A 1 97 ? 15.223 8.284 -6.596 1.00 83.12 97 ASN A C 1
ATOM 794 O O . ASN A 1 97 ? 14.118 8.796 -6.473 1.00 83.12 97 ASN A O 1
ATOM 798 N N . ALA A 1 98 ? 15.406 7.072 -7.126 1.00 76.00 98 ALA A N 1
ATOM 799 C CA . ALA A 1 98 ? 14.298 6.255 -7.613 1.00 76.00 98 ALA A CA 1
ATOM 800 C C . ALA A 1 98 ? 13.326 5.916 -6.472 1.00 76.00 98 ALA A C 1
ATOM 802 O O . ALA A 1 98 ? 12.129 6.171 -6.575 1.00 76.00 98 ALA A O 1
ATOM 803 N N . LYS A 1 99 ? 13.853 5.450 -5.334 1.00 79.12 99 LYS A N 1
ATOM 804 C CA . LYS A 1 99 ? 13.051 5.127 -4.149 1.00 79.12 99 LYS A CA 1
ATOM 805 C C . LYS A 1 99 ? 12.358 6.362 -3.559 1.00 79.12 99 LYS A C 1
ATOM 807 O O . LYS A 1 99 ? 11.206 6.286 -3.145 1.00 79.12 99 LYS A O 1
ATOM 812 N N . ALA A 1 100 ? 13.028 7.517 -3.572 1.00 84.50 100 ALA A N 1
ATOM 813 C CA . ALA A 1 100 ? 12.423 8.786 -3.181 1.00 84.50 100 ALA A CA 1
ATOM 814 C C . ALA A 1 100 ? 11.249 9.191 -4.085 1.00 84.50 100 ALA A C 1
ATOM 816 O O . ALA A 1 100 ? 10.244 9.678 -3.574 1.00 84.50 100 ALA A O 1
ATOM 817 N N . THR A 1 101 ? 11.356 8.985 -5.401 1.00 78.56 101 THR A N 1
ATOM 818 C CA . THR A 1 101 ? 10.256 9.237 -6.343 1.00 78.56 101 THR A CA 1
ATOM 819 C C . THR A 1 101 ? 9.053 8.353 -6.032 1.00 78.56 101 THR A C 1
ATOM 821 O O . THR A 1 101 ? 7.957 8.883 -5.878 1.00 78.56 101 THR A O 1
ATOM 824 N N . VAL A 1 102 ? 9.265 7.047 -5.828 1.00 75.12 102 VAL A N 1
ATOM 825 C CA . VAL A 1 102 ? 8.187 6.109 -5.462 1.00 75.12 102 VAL A CA 1
ATOM 826 C C . VAL A 1 102 ? 7.503 6.537 -4.160 1.00 75.12 102 VAL A C 1
ATOM 828 O O . VAL A 1 102 ? 6.280 6.608 -4.109 1.00 75.12 102 VAL A O 1
ATOM 831 N N . LEU A 1 103 ? 8.268 6.916 -3.126 1.00 87.06 103 LEU A N 1
ATOM 832 C CA . LEU A 1 103 ? 7.691 7.440 -1.882 1.00 87.06 103 LEU A CA 1
ATOM 833 C C . LEU A 1 103 ? 6.820 8.682 -2.133 1.00 87.06 103 LEU A C 1
ATOM 835 O O . LEU A 1 103 ? 5.719 8.783 -1.594 1.00 87.06 103 LEU A O 1
ATOM 839 N N . ILE A 1 104 ? 7.312 9.634 -2.933 1.00 85.81 104 ILE A N 1
ATOM 840 C CA . ILE A 1 104 ? 6.588 10.874 -3.243 1.00 85.81 104 ILE A CA 1
ATOM 841 C C . ILE A 1 104 ? 5.276 10.570 -3.971 1.00 85.81 104 ILE A C 1
ATOM 843 O O . ILE A 1 104 ? 4.255 11.172 -3.639 1.00 85.81 104 ILE A O 1
ATOM 847 N N . GLU A 1 105 ? 5.285 9.659 -4.941 1.00 72.69 105 GLU A N 1
ATOM 848 C CA . GLU A 1 105 ? 4.096 9.261 -5.701 1.00 72.69 105 GLU A CA 1
ATOM 849 C C . GLU A 1 105 ? 3.073 8.536 -4.822 1.00 72.69 105 GLU A C 1
ATOM 851 O O . GLU A 1 105 ? 1.903 8.927 -4.810 1.00 72.69 105 GLU A O 1
ATOM 856 N N . THR A 1 106 ? 3.515 7.551 -4.033 1.00 73.94 106 THR A N 1
ATOM 857 C CA . THR A 1 106 ? 2.661 6.796 -3.104 1.00 73.94 106 THR A CA 1
ATOM 858 C C . THR A 1 106 ? 1.957 7.727 -2.120 1.00 73.94 106 THR A C 1
ATOM 860 O O . THR A 1 106 ? 0.731 7.721 -2.035 1.00 73.94 106 THR A O 1
ATOM 863 N N . VAL A 1 107 ? 2.707 8.604 -1.446 1.00 91.69 107 VAL A N 1
ATOM 864 C CA . VAL A 1 107 ? 2.139 9.547 -0.471 1.00 91.69 107 VAL A CA 1
ATOM 865 C C . VAL A 1 107 ? 1.254 10.597 -1.147 1.00 91.69 107 VAL A C 1
ATOM 867 O O . VAL A 1 107 ? 0.218 10.979 -0.608 1.00 91.69 107 VAL A O 1
ATOM 870 N N . SER A 1 108 ? 1.636 11.094 -2.327 1.00 86.69 108 SER A N 1
ATOM 871 C CA . SER A 1 108 ? 0.823 12.099 -3.026 1.00 86.69 108 SER A CA 1
ATOM 872 C C . SER A 1 108 ? -0.533 11.534 -3.440 1.00 86.69 108 SER A C 1
ATOM 874 O O . SER A 1 108 ? -1.531 12.250 -3.342 1.00 86.69 108 SER A O 1
ATOM 876 N N . ARG A 1 109 ? -0.574 10.262 -3.863 1.00 81.31 109 ARG A N 1
ATOM 877 C CA . ARG A 1 109 ? -1.817 9.544 -4.157 1.00 81.31 109 ARG A CA 1
ATOM 878 C C . ARG A 1 109 ? -2.660 9.372 -2.896 1.00 81.31 109 ARG A C 1
ATOM 880 O O . ARG A 1 109 ? -3.841 9.701 -2.938 1.00 81.31 109 ARG A O 1
ATOM 887 N N . HIS A 1 110 ? -2.043 8.929 -1.802 1.00 86.31 110 HIS A N 1
ATOM 888 C CA . HIS A 1 110 ? -2.690 8.784 -0.500 1.00 86.31 110 HIS A CA 1
ATOM 889 C C . HIS A 1 110 ? -3.370 10.098 -0.067 1.00 86.31 110 HIS A C 1
ATOM 891 O O . HIS A 1 110 ? -4.590 10.140 0.046 1.00 86.31 110 HIS A O 1
ATOM 897 N N . PHE A 1 111 ? -2.643 11.224 -0.021 1.00 95.31 111 PHE A N 1
ATOM 898 C CA . PHE A 1 111 ? -3.240 12.523 0.333 1.00 95.31 111 PHE A CA 1
ATOM 899 C C . PHE A 1 111 ? -4.403 12.945 -0.576 1.00 95.31 111 PHE A C 1
ATOM 901 O O . PHE A 1 111 ? -5.301 13.657 -0.132 1.00 95.31 111 PHE A O 1
ATOM 908 N N . GLY A 1 112 ? -4.354 12.591 -1.865 1.00 86.88 112 GLY A N 1
ATOM 909 C CA . GLY A 1 112 ? -5.452 12.845 -2.799 1.00 86.88 112 GLY A CA 1
ATOM 910 C C . GLY A 1 112 ? -6.701 12.053 -2.420 1.00 86.88 112 GLY A C 1
ATOM 911 O O . GLY A 1 112 ? -7.767 12.643 -2.261 1.00 86.88 112 GLY A O 1
ATOM 912 N N . LYS A 1 113 ? -6.546 10.742 -2.186 1.00 82.94 113 LYS A N 1
ATOM 913 C CA . LYS A 1 113 ? -7.632 9.856 -1.740 1.00 82.94 113 LYS A CA 1
ATOM 914 C C . LYS A 1 113 ? -8.265 10.333 -0.440 1.00 82.94 113 LYS A C 1
ATOM 916 O O . LYS A 1 113 ? -9.482 10.305 -0.316 1.00 82.94 113 LYS A O 1
ATOM 921 N N . GLU A 1 114 ? -7.474 10.820 0.508 1.00 90.56 114 GLU A N 1
ATOM 922 C CA . GLU A 1 114 ? -8.032 11.349 1.748 1.00 90.56 114 GLU A CA 1
ATOM 923 C C . GLU A 1 114 ? -8.804 12.652 1.537 1.00 90.56 114 GLU A C 1
ATOM 925 O O . GLU A 1 114 ? -9.954 12.782 1.957 1.00 90.56 114 GLU A O 1
ATOM 930 N N . GLU A 1 115 ? -8.176 13.633 0.879 1.00 95.75 115 GLU A N 1
ATOM 931 C CA . GLU A 1 115 ? -8.745 14.972 0.737 1.00 95.75 115 GLU A CA 1
ATOM 932 C C . GLU A 1 115 ? -9.997 14.999 -0.144 1.00 95.75 115 GLU A C 1
ATOM 934 O O . GLU A 1 115 ? -10.878 15.829 0.103 1.00 95.75 115 GLU A O 1
ATOM 939 N N . GLU A 1 116 ? -10.060 14.128 -1.153 1.00 91.00 116 GLU A N 1
ATOM 940 C CA . GLU A 1 116 ? -11.175 14.015 -2.100 1.00 91.00 116 GLU A CA 1
ATOM 941 C C . GLU A 1 116 ? -12.169 12.913 -1.711 1.00 91.00 116 GLU A C 1
ATOM 943 O O . GLU A 1 116 ? -13.349 13.026 -2.036 1.00 91.00 116 GLU A O 1
ATOM 948 N N . GLY A 1 117 ? -11.714 11.878 -1.001 1.00 88.25 117 GLY A N 1
ATOM 949 C CA . GLY A 1 117 ? -12.514 10.721 -0.605 1.00 88.25 117 GLY A CA 1
ATOM 950 C C . GLY A 1 117 ? -13.119 10.870 0.785 1.00 88.25 117 GLY A C 1
ATOM 951 O O . GLY A 1 117 ? -14.264 11.307 0.926 1.00 88.25 117 GLY A O 1
ATOM 952 N N . TRP A 1 118 ? -12.388 10.476 1.830 1.00 87.88 118 TRP A N 1
ATOM 953 C CA . TRP A 1 118 ? -12.989 10.303 3.156 1.00 87.88 118 TRP A CA 1
ATOM 954 C C . TRP A 1 118 ? -12.991 11.574 4.029 1.00 87.88 118 TRP A C 1
ATOM 956 O O . TRP A 1 118 ? -13.839 11.691 4.913 1.00 87.88 118 TRP A O 1
ATOM 966 N N . PHE A 1 119 ? -12.156 12.597 3.784 1.00 97.06 119 PHE A N 1
ATOM 967 C CA . PHE A 1 119 ? -12.217 13.864 4.546 1.00 97.06 119 PHE A CA 1
ATOM 968 C C . PHE A 1 119 ? -13.587 14.572 4.447 1.00 97.06 119 PHE A C 1
ATOM 970 O O . PHE A 1 119 ? -14.080 15.039 5.483 1.00 97.06 119 PHE A O 1
ATOM 977 N N . PRO A 1 120 ? -14.223 14.689 3.259 1.00 96.81 120 PRO A N 1
ATOM 978 C CA . PRO A 1 120 ? -15.595 15.183 3.140 1.00 96.81 120 PRO A CA 1
ATOM 979 C C . PRO A 1 120 ? -16.597 14.365 3.959 1.00 96.81 120 PRO A C 1
ATOM 981 O O . PRO A 1 120 ? -17.375 14.948 4.714 1.00 96.81 120 PRO A O 1
ATOM 984 N N . GLN A 1 121 ? -16.516 13.035 3.884 1.00 95.69 121 GLN A N 1
ATOM 985 C CA . GLN A 1 121 ? -17.405 12.120 4.607 1.00 95.69 121 GLN A CA 1
ATOM 986 C C . GLN A 1 121 ? -17.243 12.269 6.126 1.00 95.69 121 GLN A C 1
ATOM 988 O O . GLN A 1 121 ? -18.220 12.337 6.868 1.00 95.69 121 GLN A O 1
ATOM 993 N N . VAL A 1 122 ? -16.011 12.455 6.606 1.00 97.19 122 VAL A N 1
ATOM 994 C CA . VAL A 1 122 ? -15.736 12.750 8.017 1.00 97.19 122 VAL A CA 1
ATOM 995 C C . VAL A 1 122 ? -16.307 14.100 8.447 1.00 97.19 122 VAL A C 1
ATOM 997 O O . VAL A 1 122 ? -16.796 14.227 9.570 1.00 97.19 122 VAL A O 1
ATOM 1000 N N . ARG A 1 123 ? -16.273 15.123 7.582 1.00 96.81 123 ARG A N 1
ATOM 1001 C CA . ARG A 1 123 ? -16.906 16.420 7.876 1.00 96.81 123 ARG A CA 1
ATOM 1002 C C . ARG A 1 123 ? -18.428 16.352 7.899 1.00 96.81 123 ARG A C 1
ATOM 1004 O O . ARG A 1 123 ? -19.033 17.138 8.624 1.00 96.81 123 ARG A O 1
ATOM 1011 N N . GLU A 1 124 ? -19.021 15.465 7.113 1.00 96.31 124 GLU A N 1
ATOM 1012 C CA . GLU A 1 124 ? -20.460 15.214 7.118 1.00 96.31 124 GLU A CA 1
ATOM 1013 C C . GLU A 1 124 ? -20.882 14.419 8.361 1.00 96.31 124 GLU A C 1
ATOM 1015 O O . GLU A 1 124 ? -21.831 14.799 9.047 1.00 96.31 124 GLU A O 1
ATOM 1020 N N . GLY A 1 125 ? -20.129 13.372 8.702 1.00 95.88 125 GLY A N 1
ATOM 1021 C CA . GLY A 1 125 ? -20.442 12.467 9.804 1.00 95.88 125 GLY A CA 1
ATOM 1022 C C . GLY A 1 125 ? -20.075 12.984 11.200 1.00 95.88 125 GLY A C 1
ATOM 1023 O O . GLY A 1 125 ? -20.707 12.593 12.183 1.00 95.88 125 GLY A O 1
ATOM 1024 N N . LEU A 1 126 ? -19.078 13.871 11.330 1.00 96.69 126 LEU A N 1
ATOM 1025 C CA . LEU A 1 126 ? -18.636 14.408 12.624 1.00 96.69 126 LEU A CA 1
ATOM 1026 C C . LEU A 1 126 ? -18.905 15.905 12.767 1.00 96.69 126 LEU A C 1
ATOM 1028 O O . LEU A 1 126 ? -18.435 16.747 12.001 1.00 96.69 126 LEU A O 1
ATOM 1032 N N . GLY A 1 127 ? -19.563 16.267 13.867 1.00 95.44 127 GLY A N 1
ATOM 1033 C CA . GLY A 1 127 ? -19.775 17.661 14.231 1.00 95.44 127 GLY A CA 1
ATOM 1034 C C . GLY A 1 127 ? -18.471 18.377 14.602 1.00 95.44 127 GLY A C 1
ATOM 1035 O O . GLY A 1 127 ? -17.520 17.788 15.122 1.00 95.44 127 GLY A O 1
ATOM 1036 N N . ARG A 1 128 ? -18.457 19.708 14.445 1.00 96.56 128 ARG A N 1
ATOM 1037 C CA . ARG A 1 128 ? -17.298 20.578 14.738 1.00 96.56 128 ARG A CA 1
ATOM 1038 C C . ARG A 1 128 ? -16.631 20.297 16.090 1.00 96.56 128 ARG A C 1
ATOM 1040 O O . ARG A 1 128 ? -15.407 20.313 16.179 1.00 96.56 128 ARG A O 1
ATOM 1047 N N . LYS A 1 129 ? -17.419 20.055 17.143 1.00 96.75 129 LYS A N 1
ATOM 1048 C CA . LYS A 1 129 ? -16.892 19.781 18.488 1.00 96.75 129 LYS A CA 1
ATOM 1049 C C . LYS A 1 129 ? -16.091 18.473 18.528 1.00 96.75 129 LYS A C 1
ATOM 1051 O O . LYS A 1 129 ? -15.008 18.459 19.099 1.00 96.75 129 LYS A O 1
ATOM 1056 N N . GLN A 1 130 ? -16.575 17.416 17.875 1.00 97.94 130 GLN A N 1
ATOM 1057 C CA . GLN A 1 130 ? -15.887 16.122 17.817 1.00 97.94 130 GLN A CA 1
ATOM 1058 C C . GLN A 1 130 ? -14.564 16.244 17.047 1.00 97.94 130 GLN A C 1
ATOM 1060 O O . GLN A 1 130 ? -13.531 15.799 17.534 1.00 97.94 130 GLN A O 1
ATOM 1065 N N . LEU A 1 131 ? -14.556 16.943 15.906 1.00 98.19 131 LEU A N 1
ATOM 1066 C CA . LEU A 1 131 ? -13.323 17.200 15.145 1.00 98.19 131 LEU A CA 1
ATOM 1067 C C . LEU A 1 131 ? -12.299 18.028 15.932 1.00 98.19 131 LEU A C 1
ATOM 1069 O O . LEU A 1 131 ? -11.093 17.815 15.799 1.00 98.19 131 LEU A O 1
ATOM 1073 N N . GLN A 1 132 ? -12.761 18.965 16.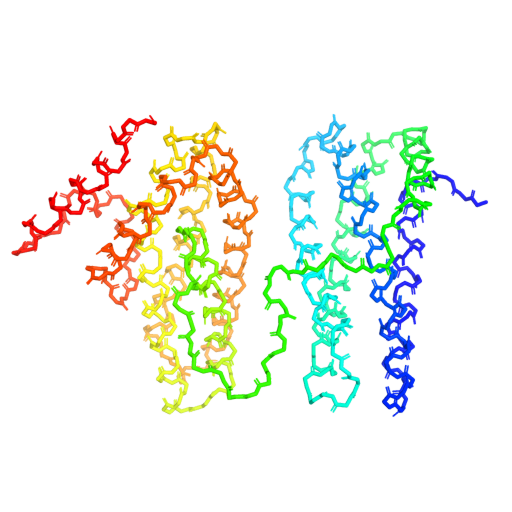765 1.00 98.12 132 GLN A N 1
ATOM 1074 C CA . GLN A 1 132 ? -11.895 19.729 17.663 1.00 98.12 132 GLN A CA 1
ATOM 1075 C C . GLN A 1 132 ? -11.338 18.882 18.814 1.00 98.12 132 GLN A C 1
ATOM 1077 O O . GLN A 1 132 ? -10.204 19.103 19.238 1.00 98.12 132 GLN A O 1
ATOM 1082 N N . GLU A 1 133 ? -12.114 17.926 19.327 1.00 97.81 133 GLU A N 1
ATOM 1083 C CA . GLU A 1 133 ? -11.669 16.976 20.351 1.00 97.81 133 GLU A CA 1
ATOM 1084 C C . GLU A 1 133 ? -10.590 16.038 19.801 1.00 97.81 133 GLU A C 1
ATOM 1086 O O . GLU A 1 133 ? -9.524 15.928 20.413 1.00 97.81 133 GLU A O 1
ATOM 1091 N N . ILE A 1 134 ? -10.820 15.442 18.626 1.00 98.06 134 ILE A N 1
ATOM 1092 C CA . ILE A 1 134 ? -9.838 14.590 17.936 1.00 98.06 134 ILE A CA 1
ATOM 1093 C C . ILE A 1 134 ? -8.567 15.398 17.647 1.00 98.06 134 ILE A C 1
ATOM 1095 O O . ILE A 1 134 ? -7.471 14.993 18.029 1.00 98.06 134 ILE A O 1
ATOM 1099 N N . GLY A 1 135 ? -8.683 16.602 17.080 1.00 98.19 135 GLY A N 1
ATOM 1100 C CA . GLY A 1 135 ? -7.502 17.414 16.783 1.00 98.19 135 GLY A CA 1
ATOM 1101 C C . GLY A 1 135 ? -6.746 17.868 18.040 1.00 98.19 135 GLY A C 1
ATOM 1102 O O . GLY A 1 135 ? -5.514 17.921 18.043 1.00 98.19 135 GLY A O 1
ATOM 1103 N N . ALA A 1 136 ? -7.433 18.108 19.162 1.00 97.88 136 ALA A N 1
ATOM 1104 C CA . ALA A 1 136 ? -6.774 18.351 20.445 1.00 97.88 136 ALA A CA 1
ATOM 1105 C C . ALA A 1 136 ? -6.006 17.117 20.961 1.00 97.88 136 ALA A C 1
ATOM 1107 O O . ALA A 1 136 ? -4.943 17.277 21.573 1.00 97.88 136 ALA A O 1
ATOM 1108 N N . GLN A 1 137 ? -6.508 15.901 20.721 1.00 97.31 137 GLN A N 1
ATOM 1109 C CA . GLN A 1 137 ? -5.787 14.657 21.014 1.00 97.31 137 GLN A CA 1
ATOM 1110 C C . GLN A 1 137 ? -4.561 14.507 20.106 1.00 97.31 137 GLN A C 1
ATOM 1112 O O . GLN A 1 137 ? -3.459 14.316 20.623 1.00 97.31 137 GLN A O 1
ATOM 1117 N N . MET A 1 138 ? -4.704 14.731 18.798 1.00 97.81 138 MET A N 1
ATOM 1118 C CA . MET A 1 138 ? -3.589 14.715 17.846 1.00 97.81 138 MET A CA 1
ATOM 1119 C C . MET A 1 138 ? -2.481 15.702 18.235 1.00 97.81 138 MET A C 1
ATOM 1121 O O . MET A 1 138 ? -1.305 15.348 18.254 1.00 97.81 138 MET A O 1
ATOM 1125 N N . ILE A 1 139 ? -2.825 16.934 18.633 1.00 97.56 139 ILE A N 1
ATOM 1126 C CA . ILE A 1 139 ? -1.840 17.928 19.100 1.00 97.56 139 ILE A CA 1
ATOM 1127 C C . ILE A 1 139 ? -1.057 17.414 20.320 1.00 97.56 139 ILE A C 1
ATOM 1129 O O . ILE A 1 139 ? 0.148 17.667 20.441 1.00 97.56 139 ILE A O 1
ATOM 1133 N N . LYS A 1 140 ? -1.718 16.698 21.239 1.00 95.62 140 LYS A N 1
ATOM 1134 C CA . LYS A 1 140 ? -1.051 16.078 22.393 1.00 95.62 140 LYS A CA 1
ATOM 1135 C C . LYS A 1 140 ? -0.157 14.916 21.954 1.00 95.62 140 LYS A C 1
ATOM 1137 O O . LYS A 1 140 ? 0.997 14.878 22.386 1.00 95.62 140 LYS A O 1
ATOM 1142 N N . LEU A 1 141 ? -0.647 14.021 21.091 1.00 92.94 141 LEU A N 1
ATOM 1143 C CA . LEU A 1 141 ? 0.122 12.883 20.571 1.00 92.94 141 LEU A CA 1
ATOM 1144 C C . LEU A 1 141 ? 1.345 13.329 19.764 1.00 92.94 141 LEU A C 1
ATOM 1146 O O . LEU A 1 141 ? 2.420 12.764 19.936 1.00 92.94 141 LEU A O 1
ATOM 1150 N N . ARG A 1 142 ? 1.249 14.405 18.975 1.00 96.31 142 ARG A N 1
ATOM 1151 C CA . ARG A 1 142 ? 2.347 14.921 18.132 1.00 96.31 142 ARG A CA 1
ATOM 1152 C C . ARG A 1 142 ? 3.627 15.218 18.919 1.00 96.31 142 ARG A C 1
ATOM 1154 O O . ARG A 1 142 ? 4.738 15.136 18.388 1.00 96.31 142 ARG A O 1
ATOM 1161 N N . LYS A 1 143 ? 3.491 15.582 20.198 1.00 94.94 143 LYS A N 1
ATOM 1162 C CA . LYS A 1 143 ? 4.631 15.821 21.098 1.00 94.94 143 LYS A CA 1
ATOM 1163 C C . LYS A 1 143 ? 5.393 14.536 21.434 1.00 94.94 143 LYS A C 1
ATOM 1165 O O . LYS A 1 143 ? 6.585 14.614 21.704 1.00 94.94 143 LYS A O 1
ATOM 1170 N N . LYS A 1 144 ? 4.709 13.391 21.412 1.00 90.56 144 LYS A N 1
ATOM 1171 C CA . LYS A 1 144 ? 5.245 12.052 21.691 1.00 90.56 144 LYS A CA 1
ATOM 1172 C C . LYS A 1 144 ? 5.555 11.251 20.424 1.00 90.56 144 LYS A C 1
ATOM 1174 O O . LYS A 1 144 ? 6.245 10.246 20.521 1.00 90.56 144 LYS A O 1
ATOM 1179 N N . ALA A 1 145 ? 5.068 11.706 19.269 1.00 90.19 145 ALA A N 1
ATOM 1180 C CA . ALA A 1 145 ? 5.245 11.021 17.999 1.00 90.19 145 ALA A CA 1
ATOM 1181 C C . ALA A 1 145 ? 6.731 10.760 17.681 1.00 90.19 145 ALA A C 1
ATOM 1183 O O . ALA A 1 145 ? 7.557 11.682 17.840 1.00 90.19 145 ALA A O 1
ATOM 1184 N N . PRO A 1 146 ? 7.070 9.547 17.203 1.00 89.50 146 PRO A N 1
ATOM 1185 C CA . PRO A 1 146 ? 8.409 9.230 16.742 1.00 89.50 146 PRO A CA 1
ATOM 1186 C C . PRO A 1 146 ? 8.830 10.189 15.625 1.00 89.50 146 PRO A C 1
ATOM 1188 O O . PRO A 1 146 ? 8.026 10.741 14.878 1.00 89.50 146 PRO A O 1
ATOM 1191 N N . ARG A 1 147 ? 10.135 10.460 15.560 1.00 93.50 147 ARG A N 1
ATOM 1192 C CA . ARG A 1 147 ? 10.739 11.389 14.581 1.00 93.50 147 ARG A CA 1
ATOM 1193 C C . ARG A 1 147 ? 11.652 10.686 13.586 1.00 93.50 147 ARG A C 1
ATOM 1195 O O . ARG A 1 147 ? 12.291 11.350 12.772 1.00 93.50 147 ARG A O 1
ATOM 1202 N N . LYS A 1 148 ? 11.746 9.370 13.726 1.00 89.06 148 LYS A N 1
ATOM 1203 C CA . LYS A 1 148 ? 12.473 8.439 12.881 1.00 89.06 148 LYS A CA 1
ATOM 1204 C C . LYS A 1 148 ? 11.589 7.197 12.735 1.00 89.06 148 LYS A C 1
ATOM 1206 O O . LYS A 1 148 ? 10.969 6.842 13.742 1.00 89.06 148 LYS A O 1
ATOM 1211 N N . PRO A 1 149 ? 11.551 6.567 11.555 1.00 82.06 149 PRO A N 1
ATOM 1212 C CA . PRO A 1 149 ? 10.850 5.306 11.367 1.00 82.06 149 PRO A CA 1
ATOM 1213 C C . PRO A 1 149 ? 11.346 4.245 12.350 1.00 82.06 149 PRO A C 1
ATOM 1215 O O . PRO A 1 149 ? 12.499 4.298 12.802 1.00 82.06 149 PRO A O 1
ATOM 1218 N N . ALA A 1 150 ? 10.475 3.297 12.690 1.00 69.81 150 ALA A N 1
ATOM 1219 C CA . ALA A 1 150 ? 10.892 2.111 13.421 1.00 69.81 150 ALA A CA 1
ATOM 1220 C C . ALA A 1 150 ? 11.927 1.337 12.590 1.00 69.81 150 ALA A C 1
ATOM 1222 O O . ALA A 1 150 ? 11.880 1.330 11.362 1.00 69.81 150 ALA A O 1
ATOM 1223 N N . GLN A 1 151 ? 12.893 0.705 13.254 1.00 51.78 151 GLN A N 1
ATOM 1224 C CA . GLN A 1 151 ? 13.814 -0.183 12.553 1.00 51.78 151 GLN A CA 1
ATOM 1225 C C . GLN A 1 151 ? 13.052 -1.439 12.136 1.00 51.78 151 GLN A C 1
ATOM 1227 O O . GLN A 1 151 ? 12.521 -2.144 12.992 1.00 51.78 151 GLN A O 1
ATOM 1232 N N . LEU A 1 152 ? 13.022 -1.718 10.834 1.00 39.47 152 LEU A N 1
ATOM 1233 C CA . LEU A 1 152 ? 12.570 -3.010 10.333 1.00 39.47 152 LEU A CA 1
ATOM 1234 C C . LEU A 1 152 ? 13.537 -4.097 10.837 1.00 39.47 152 LEU A C 1
ATOM 1236 O O . LEU A 1 152 ? 14.759 -3.915 10.729 1.00 39.47 152 LEU A O 1
ATOM 1240 N N . PRO A 1 153 ? 13.042 -5.229 11.367 1.00 28.11 153 PRO A N 1
ATOM 1241 C CA . PRO A 1 153 ? 13.874 -6.411 11.540 1.00 28.11 153 PRO A CA 1
ATOM 1242 C C . PRO A 1 153 ? 14.475 -6.780 10.175 1.00 28.11 153 PRO A C 1
ATOM 1244 O O . PRO A 1 153 ? 13.741 -7.002 9.220 1.00 28.11 153 PRO A O 1
ATOM 1247 N N . GLY A 1 154 ? 15.806 -6.796 10.059 1.00 30.50 154 GLY A N 1
ATOM 1248 C CA . GLY A 1 154 ? 16.494 -7.228 8.834 1.00 30.50 154 GLY A CA 1
ATOM 1249 C C . GLY A 1 154 ? 17.099 -6.132 7.950 1.00 30.50 154 GLY A C 1
ATOM 1250 O O . GL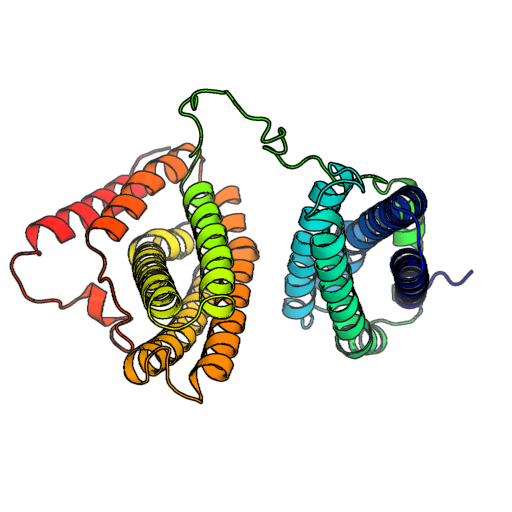Y A 1 154 ? 17.759 -6.468 6.974 1.00 30.50 154 GLY A O 1
ATOM 1251 N N . ALA A 1 155 ? 17.005 -4.843 8.303 1.00 31.55 155 ALA A N 1
ATOM 1252 C CA . ALA A 1 155 ? 17.718 -3.766 7.593 1.00 31.55 155 ALA A CA 1
ATOM 1253 C C . ALA A 1 155 ? 19.232 -3.710 7.923 1.00 31.55 155 ALA A C 1
ATOM 1255 O O . ALA A 1 155 ? 19.809 -2.637 8.116 1.00 31.55 155 ALA A O 1
ATOM 1256 N N . ALA A 1 156 ? 19.886 -4.872 8.019 1.00 30.09 156 ALA A N 1
ATOM 1257 C CA . ALA A 1 156 ? 21.335 -4.960 7.961 1.00 30.09 156 ALA A CA 1
ATOM 1258 C C . ALA A 1 156 ? 21.748 -4.874 6.488 1.00 30.09 156 ALA A C 1
ATOM 1260 O O . ALA A 1 156 ? 21.353 -5.687 5.659 1.00 30.09 156 ALA A O 1
ATOM 1261 N N . THR A 1 157 ? 22.522 -3.839 6.190 1.00 29.67 157 THR A N 1
ATOM 1262 C CA . THR A 1 157 ? 23.317 -3.638 4.978 1.00 29.67 157 THR A CA 1
ATOM 1263 C C . THR A 1 157 ? 23.658 -4.931 4.231 1.00 29.67 157 THR A C 1
ATOM 1265 O O . THR A 1 157 ? 24.430 -5.749 4.732 1.00 29.67 157 THR A O 1
ATOM 1268 N N . VAL A 1 158 ? 23.184 -5.057 2.987 1.00 31.11 158 VAL A N 1
ATOM 1269 C CA . VAL A 1 158 ? 23.827 -5.909 1.978 1.00 31.11 158 VAL A CA 1
ATOM 1270 C C . VAL A 1 158 ? 25.150 -5.235 1.611 1.00 31.11 158 VAL A C 1
ATOM 1272 O O . VAL A 1 158 ? 25.267 -4.506 0.632 1.00 31.11 158 VAL A O 1
ATOM 1275 N N . THR A 1 159 ? 26.153 -5.419 2.461 1.00 29.89 159 THR A N 1
ATOM 1276 C CA . THR A 1 159 ? 27.558 -5.308 2.074 1.00 29.89 159 THR A CA 1
ATOM 1277 C C . THR A 1 159 ? 28.071 -6.725 1.903 1.00 29.89 159 THR A C 1
ATOM 1279 O O . THR A 1 159 ? 27.833 -7.567 2.767 1.00 29.89 159 THR A O 1
ATOM 1282 N N . GLY A 1 160 ? 28.698 -6.977 0.755 1.00 36.56 160 GLY A N 1
ATOM 1283 C CA . GLY A 1 160 ? 29.128 -8.296 0.313 1.00 36.56 160 GLY A CA 1
ATOM 1284 C C . GLY A 1 160 ? 30.006 -9.056 1.308 1.00 36.56 160 GLY A C 1
ATOM 1285 O O . GLY A 1 160 ? 30.597 -8.487 2.223 1.00 36.56 160 GLY A O 1
ATOM 1286 N N . ASP A 1 161 ? 30.083 -10.357 1.039 1.00 32.47 161 ASP A N 1
ATOM 1287 C CA . ASP A 1 161 ? 30.934 -11.359 1.683 1.00 32.47 161 ASP A CA 1
ATOM 1288 C C . ASP A 1 161 ? 30.478 -11.835 3.070 1.00 32.47 161 ASP A C 1
ATOM 1290 O O . ASP A 1 161 ? 31.170 -11.717 4.077 1.00 32.47 161 ASP A O 1
ATOM 1294 N N . GLY A 1 162 ? 29.314 -12.486 3.103 1.00 28.55 162 GLY A N 1
ATOM 1295 C CA . GLY A 1 162 ? 28.865 -13.280 4.244 1.00 28.55 162 GLY A CA 1
ATOM 1296 C C . GLY A 1 162 ? 28.097 -14.509 3.776 1.00 28.55 162 GLY A C 1
ATOM 1297 O O . GLY A 1 162 ? 26.982 -14.401 3.278 1.00 28.55 162 GLY A O 1
ATOM 1298 N N . LYS A 1 163 ? 28.709 -15.687 3.911 1.00 28.56 163 LYS A N 1
ATOM 1299 C CA . LYS A 1 163 ? 28.086 -17.000 3.686 1.00 28.56 163 LYS A CA 1
ATOM 1300 C C . LYS A 1 163 ? 26.742 -17.068 4.444 1.00 28.56 163 LYS A C 1
ATOM 1302 O O . LYS A 1 163 ? 26.740 -16.713 5.622 1.00 28.56 163 LYS A O 1
ATOM 1307 N N . PRO A 1 164 ? 25.629 -17.499 3.821 1.00 34.84 164 PRO A N 1
ATOM 1308 C CA . PRO A 1 164 ? 24.314 -17.394 4.444 1.00 34.84 164 PRO A CA 1
ATOM 1309 C C . PRO A 1 164 ? 24.227 -18.321 5.659 1.00 34.84 164 PRO A C 1
ATOM 1311 O O . PRO A 1 164 ? 24.411 -19.534 5.539 1.00 34.84 164 PRO A O 1
ATOM 1314 N N . ASP A 1 165 ? 23.969 -17.729 6.823 1.00 34.16 165 ASP A N 1
ATOM 1315 C CA . ASP A 1 165 ? 23.550 -18.439 8.028 1.00 34.16 165 ASP A CA 1
ATOM 1316 C C . ASP A 1 165 ? 22.043 -18.740 7.925 1.00 34.16 165 ASP A C 1
ATOM 1318 O O . ASP A 1 165 ? 21.239 -17.882 7.554 1.00 34.16 165 ASP A O 1
ATOM 1322 N N . GLY A 1 166 ? 21.667 -19.993 8.167 1.00 35.25 166 GLY A N 1
ATOM 1323 C CA . GLY A 1 166 ? 20.401 -20.601 7.750 1.00 35.25 166 GLY A CA 1
ATOM 1324 C C . GLY A 1 166 ? 19.190 -20.262 8.624 1.00 35.25 166 GLY A C 1
ATOM 1325 O O . GLY A 1 166 ? 18.585 -21.172 9.179 1.00 35.25 166 GLY A O 1
ATOM 1326 N N . SER A 1 167 ? 18.810 -18.984 8.733 1.00 39.50 167 SER A N 1
ATOM 1327 C CA . SER A 1 167 ? 17.691 -18.535 9.593 1.00 39.50 167 SER A CA 1
ATOM 1328 C C . SER A 1 167 ? 16.582 -17.731 8.891 1.00 39.50 167 SER A C 1
ATOM 1330 O O . SER A 1 167 ? 15.770 -17.088 9.550 1.00 39.50 167 SER A O 1
ATOM 1332 N N . ALA A 1 168 ? 16.507 -17.768 7.559 1.00 43.09 168 ALA A N 1
ATOM 1333 C CA . ALA A 1 168 ? 15.678 -16.838 6.785 1.00 43.09 168 ALA A CA 1
ATOM 1334 C C . ALA A 1 168 ? 14.177 -17.182 6.652 1.00 43.09 168 ALA A C 1
ATOM 1336 O O . ALA A 1 168 ? 13.483 -16.470 5.938 1.00 43.09 168 ALA A O 1
ATOM 1337 N N . GLU A 1 169 ? 13.639 -18.205 7.325 1.00 53.34 169 GLU A N 1
ATOM 1338 C CA . GLU A 1 169 ? 12.186 -18.467 7.341 1.00 53.34 169 GLU A CA 1
ATOM 1339 C C . GLU A 1 169 ? 11.723 -18.812 8.761 1.00 53.34 169 GLU A C 1
ATOM 1341 O O . GLU A 1 169 ? 11.967 -19.925 9.230 1.00 53.34 169 GLU A O 1
ATOM 1346 N N . GLN A 1 170 ? 11.108 -17.861 9.480 1.00 71.69 170 GLN A N 1
ATOM 1347 C CA . GLN A 1 170 ? 10.683 -18.110 10.863 1.00 71.69 170 GLN A CA 1
ATOM 1348 C C . GLN A 1 170 ? 9.257 -18.645 10.967 1.00 71.69 170 GLN A C 1
ATOM 1350 O O . GLN A 1 170 ? 8.976 -19.282 11.978 1.00 71.69 170 GLN A O 1
ATOM 1355 N N . ASP A 1 171 ? 8.397 -18.443 9.959 1.00 86.81 171 ASP A N 1
ATOM 1356 C CA . ASP A 1 171 ? 7.069 -19.057 9.831 1.00 86.81 171 ASP A CA 1
ATOM 1357 C C . ASP A 1 171 ? 6.467 -18.928 8.410 1.00 86.81 171 ASP A C 1
ATOM 1359 O O . ASP A 1 171 ? 7.113 -18.437 7.481 1.00 86.81 171 ASP A O 1
ATOM 1363 N N . VAL A 1 172 ? 5.243 -19.442 8.219 1.00 89.25 172 VAL A N 1
ATOM 1364 C CA . VAL A 1 172 ? 4.504 -19.411 6.945 1.00 89.25 172 VAL A CA 1
ATOM 1365 C C . VAL A 1 172 ? 4.207 -17.993 6.458 1.00 89.25 172 VAL A C 1
ATOM 1367 O O . VAL A 1 172 ? 4.300 -17.737 5.265 1.00 89.25 172 VAL A O 1
ATOM 1370 N N . VAL A 1 173 ? 3.939 -17.050 7.363 1.00 93.50 173 VAL A N 1
ATOM 1371 C CA . VAL A 1 173 ? 3.650 -15.665 6.979 1.00 93.50 173 VAL A CA 1
ATOM 1372 C C . VAL A 1 173 ? 4.909 -15.000 6.431 1.00 93.50 173 VAL A C 1
ATOM 1374 O O . VAL A 1 173 ? 4.852 -14.320 5.413 1.00 93.50 173 VAL A O 1
ATOM 1377 N N . ASP A 1 174 ? 6.078 -15.250 7.028 1.00 89.81 174 ASP A N 1
ATOM 1378 C CA . ASP A 1 174 ? 7.342 -14.768 6.461 1.00 89.81 174 ASP A CA 1
ATOM 1379 C C . ASP A 1 174 ? 7.613 -15.336 5.056 1.00 89.81 174 ASP A C 1
ATOM 1381 O O . ASP A 1 174 ? 8.222 -14.657 4.228 1.00 89.81 174 ASP A O 1
ATOM 1385 N N . LEU A 1 175 ? 7.215 -16.587 4.793 1.00 90.81 175 LEU A N 1
ATOM 1386 C CA . LEU A 1 175 ? 7.326 -17.207 3.468 1.00 90.81 175 LEU A CA 1
ATOM 1387 C C . LEU A 1 175 ? 6.465 -16.483 2.430 1.00 90.81 175 LEU A C 1
ATOM 1389 O O . LEU A 1 175 ? 7.008 -16.068 1.405 1.00 90.81 175 LEU A O 1
ATOM 1393 N N . LEU A 1 176 ? 5.184 -16.272 2.724 1.00 94.50 176 LEU A N 1
ATOM 1394 C CA . LEU A 1 176 ? 4.249 -15.605 1.814 1.00 94.50 176 LEU A CA 1
ATOM 1395 C C . LEU A 1 176 ? 4.640 -14.135 1.584 1.00 94.50 176 LEU A C 1
ATOM 1397 O O . LEU A 1 176 ? 4.743 -13.693 0.445 1.00 94.50 176 LEU A O 1
ATOM 1401 N N . LEU A 1 177 ? 5.063 -13.411 2.629 1.00 91.06 177 LEU A N 1
ATOM 1402 C CA . LEU A 1 177 ? 5.596 -12.042 2.504 1.00 91.06 177 LEU A CA 1
ATOM 1403 C C . LEU A 1 177 ? 6.819 -11.942 1.571 1.00 91.06 177 LEU A C 1
ATOM 1405 O O . LEU A 1 177 ? 7.003 -10.958 0.838 1.00 91.06 177 LEU A O 1
ATOM 1409 N N . ARG A 1 178 ? 7.694 -12.958 1.583 1.00 88.56 178 ARG A N 1
ATOM 1410 C CA . ARG A 1 178 ? 8.804 -13.033 0.623 1.00 88.56 178 ARG A CA 1
ATOM 1411 C C . ARG A 1 178 ? 8.297 -13.292 -0.790 1.00 88.56 178 ARG A C 1
ATOM 1413 O O . ARG A 1 178 ? 8.831 -12.681 -1.714 1.00 88.56 178 ARG A O 1
ATOM 1420 N N . GLN A 1 179 ? 7.292 -14.145 -0.965 1.00 94.06 179 GLN A N 1
ATOM 1421 C CA . GLN A 1 179 ? 6.677 -14.380 -2.271 1.00 94.06 179 GLN A CA 1
ATOM 1422 C C . GLN A 1 179 ? 6.000 -13.120 -2.813 1.00 94.06 179 GLN A C 1
ATOM 1424 O O . GLN A 1 179 ? 6.269 -12.769 -3.956 1.00 94.06 179 GLN A O 1
ATOM 1429 N N . HIS A 1 180 ? 5.289 -12.344 -1.989 1.00 95.81 180 HIS A N 1
ATOM 1430 C CA . HIS A 1 180 ? 4.743 -11.038 -2.389 1.00 95.81 180 HIS A CA 1
ATOM 1431 C C . HIS A 1 180 ? 5.837 -10.098 -2.902 1.00 95.81 180 HIS A C 1
ATOM 1433 O O . HIS A 1 180 ? 5.670 -9.395 -3.899 1.00 95.81 180 HIS A O 1
ATOM 1439 N N . THR A 1 181 ? 7.002 -10.101 -2.247 1.00 86.31 181 THR A N 1
ATOM 1440 C CA . THR A 1 181 ? 8.157 -9.312 -2.697 1.00 86.31 181 THR A CA 1
ATOM 1441 C C . THR A 1 181 ? 8.712 -9.813 -4.031 1.00 86.31 181 THR A C 1
ATOM 1443 O O . THR A 1 181 ? 8.998 -9.006 -4.910 1.00 86.31 181 THR A O 1
ATOM 1446 N N . GLN A 1 182 ? 8.803 -11.128 -4.226 1.00 86.56 182 GLN A N 1
ATOM 1447 C CA . GLN A 1 182 ? 9.224 -11.717 -5.501 1.00 86.56 182 GLN A CA 1
ATOM 1448 C C . GLN A 1 182 ? 8.231 -11.429 -6.635 1.00 86.56 182 GLN A C 1
ATOM 1450 O O . GLN A 1 182 ? 8.656 -11.138 -7.750 1.00 86.56 182 GLN A O 1
ATOM 1455 N N . ILE A 1 183 ? 6.926 -11.468 -6.355 1.00 94.56 183 ILE A N 1
ATOM 1456 C CA . ILE A 1 183 ? 5.861 -11.109 -7.298 1.00 94.56 183 ILE A CA 1
ATOM 1457 C C . ILE A 1 183 ? 6.016 -9.642 -7.720 1.00 94.56 183 ILE A C 1
ATOM 1459 O O . ILE A 1 183 ? 6.057 -9.352 -8.917 1.00 94.56 183 ILE A O 1
ATOM 1463 N N . ARG A 1 184 ? 6.199 -8.724 -6.756 1.00 86.88 184 ARG A N 1
ATOM 1464 C CA . ARG A 1 184 ? 6.486 -7.298 -7.010 1.00 86.88 184 ARG A CA 1
ATOM 1465 C C . ARG A 1 184 ? 7.688 -7.107 -7.939 1.00 86.88 184 ARG A C 1
ATOM 1467 O O . ARG A 1 184 ? 7.593 -6.369 -8.920 1.00 86.88 184 ARG A O 1
ATOM 1474 N N . ASP A 1 185 ? 8.795 -7.786 -7.654 1.00 80.75 185 ASP A N 1
ATOM 1475 C CA . ASP A 1 185 ? 10.017 -7.694 -8.459 1.00 80.75 185 ASP A CA 1
ATOM 1476 C C . ASP A 1 185 ? 9.821 -8.259 -9.877 1.00 80.75 185 ASP A C 1
ATOM 1478 O O . ASP A 1 185 ? 10.318 -7.685 -10.850 1.00 80.75 185 ASP A O 1
ATOM 1482 N N . LEU A 1 186 ? 9.063 -9.352 -10.021 1.00 91.38 186 LEU A N 1
ATOM 1483 C CA . LEU A 1 186 ? 8.774 -9.963 -11.319 1.00 91.38 186 LEU A CA 1
ATOM 1484 C C . LEU A 1 186 ? 7.893 -9.075 -12.201 1.00 91.38 186 LEU A C 1
ATOM 1486 O O . LEU A 1 186 ? 8.150 -9.004 -13.400 1.00 91.38 186 LEU A O 1
ATOM 1490 N N . PHE A 1 187 ? 6.919 -8.347 -11.644 1.00 95.69 187 PHE A N 1
ATOM 1491 C CA . PHE A 1 187 ? 6.171 -7.349 -12.418 1.00 95.69 187 PHE A CA 1
ATOM 1492 C C . PHE A 1 187 ? 7.100 -6.284 -13.016 1.00 95.69 187 PHE A C 1
ATOM 1494 O O . PHE A 1 187 ? 7.045 -6.029 -14.220 1.00 95.69 187 PHE A O 1
ATOM 1501 N N . ILE A 1 188 ? 8.015 -5.733 -12.208 1.00 85.81 188 ILE A N 1
ATOM 1502 C CA . ILE A 1 188 ? 9.002 -4.739 -12.667 1.00 85.81 188 ILE A CA 1
ATOM 1503 C C . ILE A 1 188 ? 9.896 -5.330 -13.765 1.00 85.81 188 ILE A C 1
ATOM 1505 O O . ILE A 1 188 ? 10.208 -4.659 -14.756 1.00 85.81 188 ILE A O 1
ATOM 1509 N N . GLU A 1 189 ? 10.319 -6.586 -13.605 1.00 89.50 189 GLU A N 1
ATOM 1510 C CA . GLU A 1 189 ? 11.142 -7.283 -14.591 1.00 89.50 189 GLU A CA 1
ATOM 1511 C C . GLU A 1 189 ? 10.404 -7.467 -15.928 1.00 89.50 189 GLU A C 1
ATOM 1513 O O . GLU A 1 189 ? 10.980 -7.185 -16.980 1.00 89.50 189 GLU A O 1
ATOM 1518 N N . VAL A 1 190 ? 9.130 -7.880 -15.907 1.00 95.75 190 VAL A N 1
ATOM 1519 C CA . VAL A 1 190 ? 8.306 -8.041 -17.118 1.00 95.75 190 VAL A CA 1
ATOM 1520 C C . VAL A 1 190 ? 8.120 -6.708 -17.844 1.00 95.75 190 VAL A C 1
ATOM 1522 O O . VAL A 1 190 ? 8.308 -6.647 -19.063 1.00 95.75 190 VAL A O 1
ATOM 1525 N N . GLU A 1 191 ? 7.797 -5.640 -17.112 1.00 91.38 191 GLU A N 1
ATOM 1526 C CA . GLU A 1 191 ? 7.613 -4.294 -17.672 1.00 91.38 191 GLU A CA 1
ATOM 1527 C C . GLU A 1 191 ? 8.897 -3.760 -18.323 1.00 91.38 191 GLU A C 1
ATOM 1529 O O . GLU A 1 191 ? 8.864 -3.174 -19.409 1.00 91.38 191 GLU A O 1
ATOM 1534 N N . SER A 1 192 ? 10.043 -3.998 -17.680 1.00 88.12 192 SER A N 1
ATOM 1535 C CA . SER A 1 192 ? 11.343 -3.471 -18.111 1.00 88.12 192 SER A CA 1
ATOM 1536 C C . SER A 1 192 ? 11.985 -4.284 -19.240 1.00 88.12 192 SER A C 1
ATOM 1538 O O . SER A 1 192 ? 12.826 -3.771 -19.984 1.00 88.12 192 SER A O 1
ATOM 1540 N N . ALA A 1 193 ? 11.628 -5.562 -19.370 1.00 94.19 193 ALA A N 1
ATOM 1541 C CA . ALA A 1 193 ? 12.195 -6.460 -20.364 1.00 94.19 193 ALA A CA 1
ATOM 1542 C C . ALA A 1 193 ? 11.488 -6.361 -21.728 1.00 94.19 193 ALA A C 1
ATOM 1544 O O . ALA A 1 193 ? 10.365 -5.873 -21.865 1.00 94.19 193 ALA A O 1
ATOM 1545 N N . THR A 1 194 ? 12.150 -6.873 -22.771 1.00 92.06 194 THR A N 1
ATOM 1546 C CA . THR A 1 194 ? 11.607 -6.968 -24.138 1.00 92.06 194 THR A CA 1
ATOM 1547 C C . THR A 1 194 ? 11.925 -8.325 -24.770 1.00 92.06 194 THR A C 1
ATOM 1549 O O . THR A 1 194 ? 12.842 -9.031 -24.335 1.00 92.06 194 THR A O 1
ATOM 1552 N N . GLY A 1 195 ? 11.150 -8.711 -25.790 1.00 94.19 195 GLY A N 1
ATOM 1553 C CA . GLY A 1 195 ? 11.334 -9.952 -26.547 1.00 94.19 195 GLY A CA 1
ATOM 1554 C C . GLY A 1 195 ? 11.402 -11.197 -25.655 1.00 94.19 195 GLY A C 1
ATOM 1555 O O . GLY A 1 195 ? 10.618 -11.367 -24.719 1.00 94.19 195 GLY A O 1
ATOM 1556 N N . LYS A 1 196 ? 12.395 -12.061 -25.905 1.00 95.19 196 LYS A N 1
ATOM 1557 C CA . LYS A 1 196 ? 12.577 -13.308 -25.145 1.00 95.19 196 LYS A CA 1
ATOM 1558 C C . LYS A 1 196 ? 12.748 -13.073 -23.638 1.00 95.19 196 LYS A C 1
ATOM 1560 O O . LYS A 1 196 ? 12.218 -13.846 -22.854 1.00 95.19 196 LYS A O 1
ATOM 1565 N N . ALA A 1 197 ? 13.428 -12.001 -23.225 1.00 95.62 197 ALA A N 1
ATOM 1566 C CA . ALA A 1 197 ? 13.611 -11.704 -21.803 1.00 95.62 197 ALA A CA 1
ATOM 1567 C C . ALA A 1 197 ? 12.277 -11.384 -21.105 1.00 95.62 197 ALA A C 1
ATOM 1569 O O . ALA A 1 197 ? 12.044 -11.863 -19.998 1.00 95.62 197 ALA A O 1
ATOM 1570 N N . ARG A 1 198 ? 11.374 -10.647 -21.774 1.00 97.06 198 ARG A N 1
ATOM 1571 C CA . ARG A 1 198 ? 10.012 -10.402 -21.267 1.00 97.06 198 ARG A CA 1
ATOM 1572 C C . ARG A 1 198 ? 9.225 -11.698 -21.161 1.00 97.06 198 ARG A C 1
ATOM 1574 O O . ARG A 1 198 ? 8.566 -11.920 -20.156 1.00 97.06 198 ARG A O 1
ATOM 1581 N N . THR A 1 199 ? 9.328 -12.558 -22.171 1.00 96.75 199 THR A N 1
ATOM 1582 C CA . THR A 1 199 ? 8.662 -13.867 -22.171 1.00 96.75 199 THR A CA 1
ATOM 1583 C C . THR A 1 199 ? 9.125 -14.731 -20.999 1.00 96.75 199 THR A C 1
ATOM 1585 O O . THR A 1 199 ? 8.297 -15.245 -20.252 1.00 96.75 199 THR A O 1
ATOM 1588 N N . ASP A 1 200 ? 10.438 -14.829 -20.785 1.00 95.50 200 ASP A N 1
ATOM 1589 C CA . ASP A 1 200 ? 11.017 -15.624 -19.699 1.00 95.50 200 ASP A CA 1
ATOM 1590 C C . ASP A 1 200 ? 10.677 -15.031 -18.309 1.00 95.50 200 ASP A C 1
ATOM 1592 O O . ASP A 1 200 ? 10.502 -15.769 -17.338 1.00 95.50 200 ASP A O 1
ATOM 1596 N N . ALA A 1 201 ? 10.591 -13.700 -18.175 1.00 95.38 201 ALA A N 1
ATOM 1597 C CA . ALA A 1 201 ? 10.115 -13.037 -16.954 1.00 95.38 201 ALA A CA 1
ATOM 1598 C C . ALA A 1 201 ? 8.620 -13.283 -16.708 1.00 95.38 201 ALA A C 1
ATOM 1600 O O . ALA A 1 201 ? 8.232 -13.647 -15.600 1.00 95.38 201 ALA A O 1
ATOM 1601 N N . PHE A 1 202 ? 7.794 -13.170 -17.747 1.00 97.62 202 PHE A N 1
ATOM 1602 C CA . PHE A 1 202 ? 6.349 -13.341 -17.640 1.00 97.62 202 PHE A CA 1
ATOM 1603 C C . PHE A 1 202 ? 5.983 -14.780 -17.266 1.00 97.62 202 PHE A C 1
ATOM 1605 O O . PHE A 1 202 ? 5.174 -14.994 -16.373 1.00 97.62 202 PHE A O 1
ATOM 1612 N N . GLN A 1 203 ? 6.660 -15.776 -17.840 1.00 95.50 203 GLN A N 1
ATOM 1613 C CA . GLN A 1 203 ? 6.472 -17.180 -17.455 1.00 95.50 203 GLN A CA 1
ATOM 1614 C C . GLN A 1 203 ? 6.846 -17.455 -15.991 1.00 95.50 203 GLN A C 1
ATOM 1616 O O . GLN A 1 203 ? 6.207 -18.275 -15.332 1.00 95.50 203 GLN A O 1
ATOM 1621 N N . ARG A 1 204 ? 7.874 -16.776 -15.460 1.00 96.75 204 ARG A N 1
ATOM 1622 C CA . ARG A 1 204 ? 8.222 -16.866 -14.033 1.00 96.75 204 ARG A CA 1
ATOM 1623 C C . ARG A 1 204 ? 7.150 -16.234 -13.150 1.00 96.75 204 ARG A C 1
ATOM 1625 O O . ARG A 1 204 ? 6.817 -16.830 -12.131 1.00 96.75 204 ARG A O 1
ATOM 1632 N N . LEU A 1 205 ? 6.611 -15.081 -13.553 1.00 96.62 205 LEU A N 1
ATOM 1633 C CA . LEU A 1 205 ? 5.507 -14.414 -12.860 1.00 96.62 205 LEU A CA 1
ATOM 1634 C C . LEU A 1 205 ? 4.263 -15.306 -12.810 1.00 96.62 205 LEU A C 1
ATOM 1636 O O . LEU A 1 205 ? 3.784 -15.595 -11.720 1.00 96.62 205 LEU A O 1
ATOM 1640 N N . VAL A 1 206 ? 3.806 -15.808 -13.963 1.00 94.88 206 VAL A N 1
ATOM 1641 C CA . VAL A 1 206 ? 2.658 -16.727 -14.075 1.00 94.88 206 VAL A CA 1
ATOM 1642 C C . VAL A 1 206 ? 2.821 -17.917 -13.133 1.00 94.88 206 VAL A C 1
ATOM 1644 O O . VAL A 1 206 ? 1.927 -18.221 -12.348 1.00 94.88 206 VAL A O 1
ATOM 1647 N N . ARG A 1 207 ? 3.984 -18.579 -13.187 1.00 89.50 207 ARG A N 1
ATOM 1648 C CA . ARG A 1 207 ? 4.246 -19.755 -12.358 1.00 89.50 207 ARG A CA 1
ATOM 1649 C C . ARG A 1 207 ? 4.209 -19.421 -10.871 1.00 89.50 207 ARG A C 1
ATOM 1651 O O . ARG A 1 207 ? 3.697 -20.227 -10.105 1.00 89.50 207 ARG A O 1
ATOM 1658 N N . LEU A 1 208 ? 4.802 -18.298 -10.463 1.00 93.44 208 LEU A N 1
ATOM 1659 C CA . LEU A 1 208 ? 4.822 -17.910 -9.056 1.00 93.44 208 LEU A CA 1
ATOM 1660 C C . LEU A 1 208 ? 3.410 -17.591 -8.557 1.00 93.44 208 LEU A C 1
ATOM 1662 O O . LEU A 1 208 ? 3.044 -18.111 -7.513 1.00 93.44 208 LEU A O 1
ATOM 1666 N N . LEU A 1 209 ? 2.622 -16.827 -9.322 1.00 95.06 209 LEU A N 1
ATOM 1667 C CA . LEU A 1 209 ? 1.233 -16.503 -8.976 1.00 95.06 209 LEU A CA 1
ATOM 1668 C C . LEU A 1 209 ? 0.382 -17.766 -8.804 1.00 95.06 209 LEU A C 1
ATOM 1670 O O . LEU A 1 209 ? -0.210 -17.953 -7.751 1.00 95.06 209 LEU A O 1
ATOM 1674 N N . ALA A 1 210 ? 0.401 -18.679 -9.782 1.00 86.12 210 ALA A N 1
ATOM 1675 C CA . ALA A 1 210 ? -0.409 -19.901 -9.729 1.00 86.12 210 ALA A CA 1
ATOM 1676 C C . ALA A 1 210 ? -0.060 -20.804 -8.528 1.00 86.12 210 ALA A C 1
ATOM 1678 O O . ALA A 1 210 ? -0.930 -21.419 -7.909 1.00 86.12 210 ALA A O 1
ATOM 1679 N N . VAL A 1 211 ? 1.232 -20.899 -8.206 1.00 84.75 211 VAL A N 1
ATOM 1680 C CA . VAL A 1 211 ? 1.735 -21.720 -7.099 1.00 84.75 211 VAL A CA 1
ATOM 1681 C C . VAL A 1 211 ? 1.403 -21.098 -5.739 1.00 84.75 211 VAL A C 1
ATOM 1683 O O . VAL A 1 211 ? 1.027 -21.831 -4.826 1.00 84.75 211 VAL A O 1
ATOM 1686 N N . HIS A 1 212 ? 1.542 -19.778 -5.623 1.00 94.00 212 HIS A N 1
ATOM 1687 C CA . HIS A 1 212 ? 1.273 -18.996 -4.416 1.00 94.00 212 HIS A CA 1
ATOM 1688 C C . HIS A 1 212 ? -0.204 -19.081 -4.014 1.00 94.00 212 HIS A C 1
ATOM 1690 O O . HIS A 1 212 ? -0.523 -19.599 -2.948 1.00 94.00 212 HIS A O 1
ATOM 1696 N N . GLU A 1 213 ? -1.085 -18.770 -4.958 1.00 90.62 213 GLU A N 1
ATOM 1697 C CA . GLU A 1 213 ? -2.535 -18.821 -4.788 1.00 90.62 213 GLU A CA 1
ATOM 1698 C C . GLU A 1 213 ? -3.035 -20.232 -4.438 1.00 90.62 213 GLU A C 1
ATOM 1700 O O . GLU A 1 213 ? -3.851 -20.430 -3.542 1.00 90.62 213 GLU A O 1
ATOM 1705 N N . THR A 1 214 ? -2.474 -21.272 -5.072 1.00 80.81 214 THR A N 1
ATOM 1706 C CA . THR A 1 214 ? -2.806 -22.661 -4.706 1.00 80.81 214 THR A CA 1
ATOM 1707 C C . THR A 1 214 ? -2.466 -22.954 -3.242 1.00 80.81 214 THR A C 1
ATOM 1709 O O . THR A 1 214 ? -3.162 -23.728 -2.579 1.00 80.81 214 THR A O 1
ATOM 1712 N N . ALA A 1 215 ? -1.370 -22.393 -2.736 1.00 81.50 215 ALA A N 1
ATOM 1713 C CA . ALA A 1 215 ? -0.966 -22.605 -1.358 1.00 81.50 215 ALA A CA 1
ATOM 1714 C C . ALA A 1 215 ? -1.874 -21.851 -0.376 1.00 81.50 215 ALA A C 1
ATOM 1716 O O . ALA A 1 215 ? -2.196 -22.390 0.688 1.00 81.50 215 ALA A O 1
ATOM 1717 N N . GLU A 1 216 ? -2.331 -20.659 -0.748 1.00 91.62 216 GLU A N 1
ATOM 1718 C CA . GLU A 1 216 ? -3.305 -19.874 0.008 1.00 91.62 216 GLU A CA 1
ATOM 1719 C C . GLU A 1 216 ? -4.657 -20.582 0.102 1.00 91.62 216 GLU A C 1
ATOM 1721 O O . GLU A 1 216 ? -5.093 -20.921 1.209 1.00 91.62 216 GLU A O 1
ATOM 1726 N N . GLU A 1 217 ? -5.230 -20.979 -1.035 1.00 86.88 217 GLU A N 1
ATOM 1727 C CA . GLU A 1 217 ? -6.508 -21.693 -1.101 1.00 86.88 217 GLU A CA 1
ATOM 1728 C C . GLU A 1 217 ? -6.505 -23.026 -0.341 1.00 86.88 217 GLU A C 1
ATOM 1730 O O . GLU A 1 217 ? -7.485 -23.389 0.319 1.00 86.88 217 GLU A O 1
ATOM 1735 N N . GLN A 1 218 ? -5.416 -23.795 -0.432 1.00 79.81 218 GLN A N 1
ATOM 1736 C CA . GLN A 1 218 ? -5.364 -25.138 0.155 1.00 79.81 218 GLN A CA 1
ATOM 1737 C C . GLN A 1 218 ? -4.958 -25.149 1.628 1.00 79.81 218 GLN A C 1
ATOM 1739 O O . GLN A 1 218 ? -5.220 -26.141 2.319 1.00 79.81 218 GLN A O 1
ATOM 1744 N N . VAL A 1 219 ? -4.278 -24.104 2.107 1.00 81.19 219 VAL A N 1
ATOM 1745 C CA . VAL A 1 219 ? -3.619 -24.133 3.419 1.00 81.19 219 VAL A CA 1
ATOM 1746 C C . VAL A 1 219 ? -3.910 -22.890 4.252 1.00 81.19 219 VAL A C 1
ATOM 1748 O O . VAL A 1 219 ? -4.289 -23.039 5.415 1.00 81.19 219 VAL A O 1
ATOM 1751 N N . VAL A 1 220 ? -3.735 -21.690 3.698 1.00 90.56 220 VAL A N 1
ATOM 1752 C CA . VAL A 1 220 ? -3.826 -20.432 4.457 1.00 90.56 220 VAL A CA 1
ATOM 1753 C C . VAL A 1 220 ? -5.282 -20.096 4.762 1.00 90.56 220 VAL A C 1
ATOM 1755 O O . VAL A 1 220 ? -5.660 -20.077 5.936 1.00 90.56 220 VAL A O 1
ATOM 1758 N N . HIS A 1 221 ? -6.126 -19.973 3.739 1.00 91.88 221 HIS A N 1
ATOM 1759 C CA . HIS A 1 221 ? -7.531 -19.612 3.902 1.00 91.88 221 HIS A CA 1
ATOM 1760 C C . HIS A 1 221 ? -8.325 -20.592 4.776 1.00 91.88 221 HIS A C 1
ATOM 1762 O O . HIS A 1 221 ? -9.062 -20.143 5.663 1.00 91.88 221 HIS A O 1
ATOM 1768 N N . PRO A 1 222 ? -8.180 -21.931 4.634 1.00 86.81 222 PRO A N 1
ATOM 1769 C CA . PRO A 1 222 ? -8.856 -22.866 5.529 1.00 86.81 222 PRO A CA 1
ATOM 1770 C C . PRO A 1 222 ? -8.454 -22.679 6.993 1.00 86.81 222 PRO A C 1
ATOM 1772 O O . PRO A 1 222 ? -9.288 -22.841 7.887 1.00 86.81 222 PRO A O 1
ATOM 1775 N N . LEU A 1 223 ? -7.190 -22.328 7.258 1.00 86.12 223 LEU A N 1
ATOM 1776 C CA . LEU A 1 223 ? -6.752 -22.039 8.616 1.00 86.12 223 LEU A CA 1
ATOM 1777 C C . LEU A 1 223 ? -7.344 -20.719 9.116 1.00 86.12 223 LEU A C 1
ATOM 1779 O O . LEU A 1 223 ? -7.807 -20.669 10.255 1.00 86.12 223 LEU A O 1
ATOM 1783 N N . THR A 1 224 ? -7.364 -19.679 8.286 1.00 90.38 224 THR A N 1
ATOM 1784 C CA . THR A 1 224 ? -7.969 -18.386 8.624 1.00 90.38 224 THR A CA 1
ATOM 1785 C C . THR A 1 224 ? -9.429 -18.563 9.023 1.00 90.38 224 THR A C 1
ATOM 1787 O O . THR A 1 224 ? -9.802 -18.155 10.122 1.00 90.38 224 THR A O 1
ATOM 1790 N N . ARG A 1 225 ? -10.230 -19.289 8.232 1.00 89.81 225 ARG A N 1
ATOM 1791 C CA . ARG A 1 225 ? -11.624 -19.619 8.592 1.00 89.81 225 ARG A CA 1
ATOM 1792 C C . ARG A 1 225 ? -11.739 -20.364 9.919 1.00 89.81 225 ARG A C 1
ATOM 1794 O O . ARG A 1 225 ? -12.664 -20.138 10.692 1.00 89.81 225 ARG A O 1
ATOM 1801 N N . LEU A 1 226 ? -10.799 -21.266 10.199 1.00 86.06 226 LEU A N 1
ATOM 1802 C CA . LEU A 1 226 ? -10.838 -22.094 11.401 1.00 86.06 226 LEU A CA 1
ATOM 1803 C C . LEU A 1 226 ? -10.402 -21.351 12.673 1.00 86.06 226 LEU A C 1
ATOM 1805 O O . LEU A 1 226 ? -10.910 -21.640 13.759 1.00 86.06 226 LEU A O 1
ATOM 1809 N N . ARG A 1 227 ? -9.401 -20.475 12.566 1.00 84.88 227 ARG A N 1
ATOM 1810 C CA . ARG A 1 227 ? -8.676 -19.913 13.716 1.00 84.88 227 ARG A CA 1
ATOM 1811 C C . ARG A 1 227 ? -8.972 -18.445 13.970 1.00 84.88 227 ARG A C 1
ATOM 1813 O O . ARG A 1 227 ? -8.800 -18.020 15.108 1.00 84.88 227 ARG A O 1
ATOM 1820 N N . VAL A 1 228 ? -9.393 -17.701 12.950 1.00 85.12 228 VAL A N 1
ATOM 1821 C CA . VAL A 1 228 ? -9.621 -16.259 13.041 1.00 85.12 228 VAL A CA 1
ATOM 1822 C C . VAL A 1 228 ? -11.105 -15.969 13.217 1.00 85.12 228 VAL A C 1
ATOM 1824 O O . VAL A 1 228 ? -11.941 -16.397 12.421 1.00 85.12 228 VAL A O 1
ATOM 1827 N N . HIS A 1 229 ? -11.456 -15.204 14.251 1.00 86.62 229 HIS A N 1
ATOM 1828 C CA . HIS A 1 229 ? -12.837 -14.744 14.406 1.00 86.62 229 HIS A CA 1
ATOM 1829 C C . HIS A 1 229 ? -13.222 -13.789 13.262 1.00 86.62 229 HIS A C 1
ATOM 1831 O O . HIS A 1 229 ? -12.642 -12.712 13.136 1.00 86.62 229 HIS A O 1
ATOM 1837 N N . GLY A 1 230 ? -14.251 -14.142 12.484 1.00 86.06 230 GLY A N 1
ATOM 1838 C CA . GLY A 1 230 ? -14.618 -13.410 11.263 1.00 86.06 230 GLY A CA 1
ATOM 1839 C C . GLY A 1 230 ? -13.745 -13.769 10.054 1.00 86.06 230 GLY A C 1
ATOM 1840 O O . GLY A 1 230 ? -13.722 -13.031 9.079 1.00 86.06 230 GLY A O 1
ATOM 1841 N N . GLY A 1 231 ? -13.014 -14.889 10.118 1.00 86.19 231 GLY A N 1
ATOM 1842 C CA . GLY A 1 231 ? -12.159 -15.361 9.030 1.00 86.19 231 GLY A CA 1
ATOM 1843 C C . GLY A 1 231 ? -12.909 -15.713 7.743 1.00 86.19 231 GLY A C 1
ATOM 1844 O O . GLY A 1 231 ? -12.303 -15.657 6.681 1.00 86.19 231 GLY A O 1
ATOM 1845 N N . ASP A 1 232 ? -14.204 -16.039 7.818 1.00 86.69 232 ASP A N 1
ATOM 1846 C CA . ASP A 1 232 ? -15.022 -16.328 6.631 1.00 86.69 232 ASP A CA 1
ATOM 1847 C C . ASP A 1 232 ? -15.125 -15.107 5.705 1.00 86.69 232 ASP A C 1
ATOM 1849 O O . ASP A 1 232 ? -14.768 -15.225 4.537 1.00 86.69 232 ASP A O 1
ATOM 1853 N N . ASP A 1 233 ? -15.493 -13.933 6.234 1.00 85.62 233 ASP A N 1
ATOM 1854 C CA . ASP A 1 233 ? -15.609 -12.696 5.444 1.00 85.62 233 ASP A CA 1
ATOM 1855 C C . ASP A 1 233 ? -14.252 -12.290 4.839 1.00 85.62 233 ASP A C 1
ATOM 1857 O O . ASP A 1 233 ? -14.165 -11.924 3.670 1.00 85.62 233 ASP A O 1
ATOM 1861 N N . ILE A 1 234 ? -13.167 -12.424 5.617 1.00 88.12 234 ILE A N 1
ATOM 1862 C CA . ILE A 1 234 ? -11.804 -12.127 5.147 1.00 88.12 234 ILE A CA 1
ATOM 1863 C C . ILE A 1 234 ? -11.456 -12.997 3.942 1.00 88.12 234 ILE A C 1
ATOM 1865 O O . ILE A 1 234 ? -10.947 -12.480 2.950 1.00 88.12 234 ILE A O 1
ATOM 1869 N N . VAL A 1 235 ? -11.706 -14.303 4.042 1.00 90.62 235 VAL A N 1
ATOM 1870 C CA . VAL A 1 235 ? -11.361 -15.261 2.991 1.00 90.62 235 VAL A CA 1
ATOM 1871 C C . VAL A 1 235 ? -12.274 -15.116 1.779 1.00 90.62 235 VAL A C 1
ATOM 1873 O O . VAL A 1 235 ? -11.793 -15.221 0.657 1.00 90.62 235 VAL A O 1
ATOM 1876 N N . ASP A 1 236 ? -13.574 -14.893 1.970 1.00 89.69 236 ASP A N 1
ATOM 1877 C CA . ASP A 1 236 ? -14.509 -14.719 0.854 1.00 89.69 236 ASP A CA 1
ATOM 1878 C C . ASP A 1 236 ? -14.109 -13.516 -0.023 1.00 89.69 236 ASP A C 1
ATOM 1880 O O . ASP A 1 236 ? -14.147 -13.619 -1.251 1.00 89.69 236 ASP A O 1
ATOM 1884 N N . ASP A 1 237 ? -13.633 -12.423 0.584 1.00 87.69 237 ASP A N 1
ATOM 1885 C CA . ASP A 1 237 ? -13.093 -11.284 -0.163 1.00 87.69 237 ASP A CA 1
ATOM 1886 C C . ASP A 1 237 ? -11.790 -11.626 -0.915 1.00 87.69 237 ASP A C 1
ATOM 1888 O O . ASP A 1 237 ? -11.621 -11.190 -2.055 1.00 87.69 237 ASP A O 1
ATOM 1892 N N . ARG A 1 238 ? -10.867 -12.397 -0.308 1.00 93.94 238 ARG A N 1
ATOM 1893 C CA . ARG A 1 238 ? -9.600 -12.800 -0.960 1.00 93.94 238 ARG A CA 1
ATOM 1894 C C . ARG A 1 238 ? -9.850 -13.684 -2.179 1.00 93.94 238 ARG A C 1
ATOM 1896 O O . ARG A 1 238 ? -9.406 -13.343 -3.272 1.00 93.94 238 ARG A O 1
ATOM 1903 N N . LEU A 1 239 ? -10.706 -14.696 -2.032 1.00 91.19 239 LEU A N 1
ATOM 1904 C CA . LEU A 1 239 ? -11.097 -15.591 -3.125 1.00 91.19 239 LEU A CA 1
ATOM 1905 C C . LEU A 1 239 ? -11.740 -14.837 -4.303 1.00 91.19 239 LEU A C 1
ATOM 1907 O O . LEU A 1 239 ? -11.550 -15.205 -5.464 1.00 91.19 239 LEU A O 1
ATOM 1911 N N . ALA A 1 240 ? -12.514 -13.779 -4.031 1.00 89.31 240 ALA A N 1
ATOM 1912 C CA . ALA A 1 240 ? -13.108 -12.953 -5.082 1.00 89.31 240 ALA A CA 1
ATOM 1913 C C . ALA A 1 240 ? -12.054 -12.128 -5.847 1.00 89.31 240 ALA A C 1
ATOM 1915 O O . ALA A 1 240 ? -12.138 -11.994 -7.071 1.00 89.31 240 ALA A O 1
ATOM 1916 N N . GLU A 1 241 ? -11.060 -11.587 -5.140 1.00 89.88 241 GLU A N 1
ATOM 1917 C CA . GLU A 1 241 ? -9.934 -10.850 -5.728 1.00 89.88 241 GLU A CA 1
ATOM 1918 C C . GLU A 1 241 ? -9.047 -11.768 -6.580 1.00 89.88 241 GLU A C 1
ATOM 1920 O O . GLU A 1 241 ? -8.743 -11.443 -7.731 1.00 89.88 241 GLU A O 1
ATOM 1925 N N . GLU A 1 242 ? -8.706 -12.939 -6.045 1.00 92.25 242 GLU A N 1
ATOM 1926 C CA . GLU A 1 242 ? -7.971 -14.013 -6.720 1.00 92.25 242 GLU A CA 1
ATOM 1927 C C . GLU A 1 242 ? -8.648 -14.439 -8.020 1.00 92.25 242 GLU A C 1
ATOM 1929 O O . GLU A 1 242 ? -8.015 -14.471 -9.073 1.00 92.25 242 GLU A O 1
ATOM 1934 N N . HIS A 1 243 ? -9.962 -14.689 -7.993 1.00 88.81 243 HIS A N 1
ATOM 1935 C CA . HIS A 1 243 ? -10.717 -15.046 -9.194 1.00 88.81 243 HIS A CA 1
ATOM 1936 C C . HIS A 1 243 ? -10.560 -13.998 -10.309 1.00 88.81 243 HIS A C 1
ATOM 1938 O O . HIS A 1 243 ? -10.223 -14.342 -11.446 1.00 88.81 243 HIS A O 1
ATOM 1944 N N . SER A 1 244 ? -10.723 -12.712 -9.979 1.00 88.88 244 SER A N 1
ATOM 1945 C CA . SER A 1 244 ? -10.543 -11.609 -10.935 1.00 88.88 244 SER A CA 1
ATOM 1946 C C . SER A 1 244 ? -9.108 -11.545 -11.485 1.00 88.88 244 SER A C 1
ATOM 1948 O O . SER A 1 244 ? -8.890 -11.321 -12.684 1.00 88.88 244 SER A O 1
ATOM 1950 N N . ALA A 1 245 ? -8.107 -11.772 -10.629 1.00 92.31 245 ALA A N 1
ATOM 1951 C CA . ALA A 1 245 ? -6.706 -11.809 -11.035 1.00 92.31 245 ALA A CA 1
ATOM 1952 C C . ALA A 1 245 ? -6.406 -13.006 -11.959 1.00 92.31 245 ALA A C 1
ATOM 1954 O O . ALA A 1 245 ? -5.735 -12.831 -12.981 1.00 92.31 245 ALA A O 1
ATOM 1955 N N . LYS A 1 246 ? -6.951 -14.199 -11.672 1.00 89.50 246 LYS A N 1
ATOM 1956 C CA . LYS A 1 246 ? -6.823 -15.399 -12.519 1.00 89.50 246 LYS A CA 1
ATOM 1957 C C . LYS A 1 246 ? -7.407 -15.186 -13.912 1.00 89.50 246 LYS A C 1
ATOM 1959 O O . LYS A 1 246 ? -6.779 -15.589 -14.892 1.00 89.50 246 LYS A O 1
ATOM 1964 N N . GLU A 1 247 ? -8.586 -14.570 -14.023 1.00 92.56 247 GLU A N 1
ATOM 1965 C CA . GLU A 1 247 ? -9.203 -14.270 -15.324 1.00 92.56 247 GLU A CA 1
ATOM 1966 C C . GLU A 1 247 ? -8.305 -13.353 -16.163 1.00 92.56 247 GLU A C 1
ATOM 1968 O O . GLU A 1 247 ? -8.027 -13.629 -17.335 1.00 92.56 247 GLU A O 1
ATOM 1973 N N . THR A 1 248 ? -7.774 -12.303 -15.535 1.00 94.31 248 THR A N 1
ATOM 1974 C CA . THR A 1 248 ? -6.851 -11.362 -16.180 1.00 94.31 248 THR A CA 1
ATOM 1975 C C . THR A 1 248 ? -5.548 -12.052 -16.602 1.00 94.31 248 THR A C 1
ATOM 1977 O O . THR A 1 248 ? -5.076 -11.862 -17.727 1.00 94.31 248 THR A O 1
ATOM 1980 N N . LEU A 1 249 ? -4.980 -12.900 -15.736 1.00 94.94 249 LEU A N 1
ATOM 1981 C CA . LEU A 1 249 ? -3.763 -13.664 -16.015 1.00 94.94 249 LEU A CA 1
ATOM 1982 C C . LEU A 1 249 ? -3.958 -14.651 -17.176 1.00 94.94 249 LEU A C 1
ATOM 1984 O O . LEU A 1 249 ? -3.086 -14.759 -18.038 1.00 94.94 249 LEU A O 1
ATOM 1988 N N . ALA A 1 250 ? -5.108 -15.326 -17.242 1.00 91.62 250 ALA A N 1
ATOM 1989 C CA . ALA A 1 250 ? -5.428 -16.261 -18.318 1.00 91.62 250 ALA A CA 1
ATOM 1990 C C . ALA A 1 250 ? -5.536 -15.562 -19.685 1.00 91.62 250 ALA A C 1
ATOM 1992 O O . ALA A 1 250 ? -5.037 -16.078 -20.692 1.00 91.62 250 ALA A O 1
ATOM 1993 N N . GLU A 1 251 ? -6.135 -14.369 -19.744 1.00 95.12 251 GLU A N 1
ATOM 1994 C CA . GLU A 1 251 ? -6.167 -13.591 -20.987 1.00 95.12 251 GLU A CA 1
ATOM 1995 C C . GLU A 1 251 ? -4.772 -13.074 -21.378 1.00 95.12 251 GLU A C 1
ATOM 1997 O O . GLU A 1 251 ? -4.423 -13.130 -22.562 1.00 95.12 251 GLU A O 1
ATOM 2002 N N . LEU A 1 252 ? -3.932 -12.672 -20.412 1.00 96.06 252 LEU A N 1
ATOM 2003 C CA . LEU A 1 252 ? -2.528 -12.309 -20.659 1.00 96.06 252 LEU A CA 1
ATOM 2004 C C . LEU A 1 252 ? -1.714 -13.473 -21.243 1.00 96.06 252 LEU A C 1
ATOM 2006 O O . LEU A 1 252 ? -0.961 -13.278 -22.199 1.00 96.06 252 LEU A O 1
ATOM 2010 N N . GLU A 1 253 ? -1.869 -14.686 -20.710 1.00 93.94 253 GLU A N 1
ATOM 2011 C CA . GLU A 1 253 ? -1.195 -15.876 -21.239 1.00 93.94 253 GLU A CA 1
ATOM 2012 C C . GLU A 1 253 ? -1.621 -16.213 -22.665 1.00 93.94 253 GLU A C 1
ATOM 2014 O O . GLU A 1 253 ? -0.790 -16.565 -23.506 1.00 93.94 253 GLU A O 1
ATOM 2019 N N . LYS A 1 254 ? -2.915 -16.079 -22.950 1.00 94.56 254 LYS A N 1
ATOM 2020 C CA . LYS A 1 254 ? -3.494 -16.361 -24.262 1.00 94.56 254 LYS A CA 1
ATOM 2021 C C . LYS A 1 254 ? -3.031 -15.375 -25.332 1.00 94.56 254 LYS A C 1
ATOM 2023 O O . LYS A 1 254 ? -2.790 -15.798 -26.463 1.00 94.56 254 LYS A O 1
ATOM 2028 N N . MET A 1 255 ? -2.917 -14.083 -25.009 1.00 95.69 255 MET A N 1
ATOM 2029 C CA . MET A 1 255 ? -2.423 -13.078 -25.962 1.00 95.69 255 MET A CA 1
ATOM 2030 C C . MET A 1 255 ? -0.896 -13.076 -26.091 1.00 95.69 255 MET A C 1
ATOM 2032 O O . MET A 1 255 ? -0.366 -12.833 -27.175 1.00 95.69 255 MET A O 1
ATOM 2036 N N . GLY A 1 256 ? -0.192 -13.385 -25.002 1.00 94.38 256 GLY A N 1
ATOM 2037 C CA . GLY A 1 256 ? 1.261 -13.392 -24.933 1.00 94.38 256 GLY A CA 1
ATOM 2038 C C . GLY A 1 256 ? 1.909 -11.996 -24.824 1.00 94.38 256 GLY A C 1
ATOM 2039 O O . GLY A 1 256 ? 1.299 -10.972 -25.132 1.00 94.38 256 GLY A O 1
ATOM 2040 N N . PRO A 1 257 ? 3.191 -11.947 -24.416 1.00 94.94 257 PRO A N 1
ATOM 2041 C CA . PRO A 1 257 ? 3.918 -10.721 -24.042 1.00 94.94 257 PRO A CA 1
ATOM 2042 C C . PRO A 1 257 ? 4.252 -9.754 -25.189 1.00 94.94 257 PRO A C 1
ATOM 2044 O O . PRO A 1 257 ? 4.705 -8.630 -24.936 1.00 94.94 257 PRO A O 1
ATOM 2047 N N . ASP A 1 258 ? 4.059 -10.194 -26.434 1.00 93.25 258 ASP A N 1
ATOM 2048 C CA . ASP A 1 258 ? 4.294 -9.406 -27.648 1.00 93.25 258 ASP A CA 1
ATOM 2049 C C . ASP A 1 258 ? 3.009 -8.737 -28.176 1.00 93.25 258 ASP A C 1
ATOM 2051 O O . ASP A 1 258 ? 3.071 -7.958 -29.131 1.00 93.25 258 ASP A O 1
ATOM 2055 N N . ALA A 1 259 ? 1.846 -9.023 -27.575 1.00 96.19 259 ALA A N 1
ATOM 2056 C CA . ALA A 1 259 ? 0.584 -8.419 -27.983 1.00 96.19 259 ALA A CA 1
ATOM 2057 C C . ALA A 1 259 ? 0.568 -6.900 -27.698 1.00 96.19 259 ALA A C 1
ATOM 2059 O O . ALA A 1 259 ? 1.049 -6.469 -26.645 1.00 96.19 259 ALA A O 1
ATOM 2060 N N . PRO A 1 260 ? 0.003 -6.067 -28.596 1.00 95.69 260 PRO A N 1
ATOM 2061 C CA . PRO A 1 260 ? -0.099 -4.620 -28.387 1.00 95.69 260 PRO A CA 1
ATOM 2062 C C . PRO A 1 260 ? -0.838 -4.216 -27.104 1.00 95.69 260 PRO A C 1
ATOM 2064 O O . PRO A 1 260 ? -0.505 -3.189 -26.516 1.00 95.69 260 PRO A O 1
ATOM 2067 N N . GLU A 1 261 ? -1.822 -5.014 -26.689 1.00 95.50 261 GLU A N 1
ATOM 2068 C CA . GLU A 1 261 ? -2.670 -4.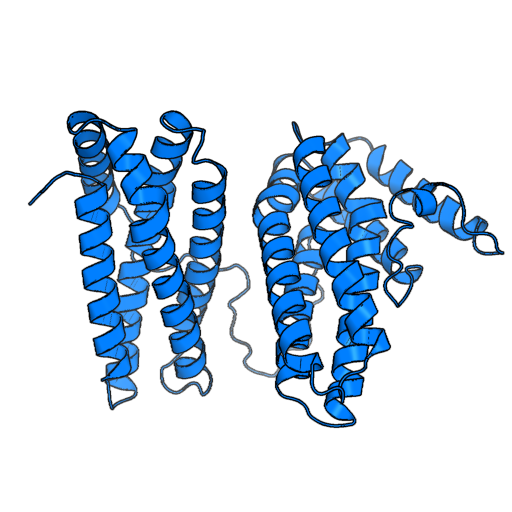804 -25.511 1.00 95.50 261 GLU A CA 1
ATOM 2069 C C . GLU A 1 261 ? -2.053 -5.346 -24.208 1.00 95.50 261 GLU A C 1
ATOM 2071 O O . GLU A 1 261 ? -2.558 -5.071 -23.117 1.00 95.50 261 GLU A O 1
ATOM 2076 N N . PHE A 1 262 ? -0.957 -6.109 -24.305 1.00 97.56 262 PHE A N 1
ATOM 2077 C CA . PHE A 1 262 ? -0.317 -6.753 -23.158 1.00 97.56 262 PHE A CA 1
ATOM 2078 C C . PHE A 1 262 ? 0.089 -5.762 -22.056 1.00 97.56 262 PHE A C 1
ATOM 2080 O O . PHE A 1 262 ? -0.204 -6.044 -20.898 1.00 97.56 262 PHE A O 1
ATOM 2087 N N . PRO A 1 263 ? 0.713 -4.596 -22.342 1.00 94.81 263 PRO A N 1
ATOM 2088 C CA . PRO A 1 263 ? 1.132 -3.678 -21.283 1.00 94.81 263 PRO A CA 1
ATOM 2089 C C . PRO A 1 263 ? -0.031 -3.132 -20.449 1.00 94.81 263 PRO A C 1
ATOM 2091 O O . PRO A 1 263 ? 0.107 -2.992 -19.240 1.00 94.81 263 PRO A O 1
ATOM 2094 N N . GLN A 1 264 ? -1.173 -2.831 -21.075 1.00 93.25 264 GLN A N 1
ATOM 2095 C CA . GLN A 1 264 ? -2.338 -2.300 -20.367 1.00 93.25 264 GLN A CA 1
ATOM 2096 C C . GLN A 1 264 ? -2.963 -3.365 -19.465 1.00 93.25 264 GLN A C 1
ATOM 2098 O O . GLN A 1 264 ? -3.304 -3.079 -18.321 1.00 93.25 264 GLN A O 1
ATOM 2103 N N . LEU A 1 265 ? -3.090 -4.594 -19.969 1.00 96.56 265 LEU A N 1
ATOM 2104 C CA . LEU A 1 265 ? -3.666 -5.691 -19.198 1.00 96.56 265 LEU A CA 1
ATOM 2105 C C . LEU A 1 265 ? -2.710 -6.177 -18.093 1.00 96.56 265 LEU A C 1
ATOM 2107 O O . LEU A 1 265 ? -3.159 -6.547 -17.013 1.00 96.56 265 LEU A O 1
ATOM 2111 N N . LEU A 1 266 ? -1.393 -6.103 -18.322 1.00 97.44 266 LEU A N 1
ATOM 2112 C CA . LEU A 1 266 ? -0.379 -6.379 -17.304 1.00 97.44 266 LEU A CA 1
ATOM 2113 C C . LEU A 1 266 ? -0.433 -5.349 -16.172 1.00 97.44 266 LEU A C 1
ATOM 2115 O O . LEU A 1 266 ? -0.323 -5.736 -15.014 1.00 97.44 266 LEU A O 1
ATOM 2119 N N . ASP A 1 267 ? -0.617 -4.063 -16.487 1.00 91.19 267 ASP A N 1
ATOM 2120 C CA . ASP A 1 267 ? -0.756 -3.013 -15.472 1.00 91.19 267 ASP A CA 1
ATOM 2121 C C . ASP A 1 267 ? -2.023 -3.211 -14.626 1.00 91.19 267 ASP A C 1
ATOM 2123 O O . ASP A 1 267 ? -1.973 -3.066 -13.406 1.00 91.19 267 ASP A O 1
ATOM 2127 N N . GLN A 1 268 ? -3.129 -3.634 -15.251 1.00 92.69 268 GLN A N 1
ATOM 2128 C CA . GLN A 1 268 ? -4.353 -4.007 -14.536 1.00 92.69 268 GLN A CA 1
ATOM 2129 C C . GLN A 1 268 ? -4.111 -5.192 -13.591 1.00 92.69 268 GLN A C 1
ATOM 2131 O O . GLN A 1 268 ? -4.359 -5.067 -12.394 1.00 92.69 268 GLN A O 1
ATOM 2136 N N . LEU A 1 269 ? -3.534 -6.293 -14.092 1.00 97.44 269 LEU A N 1
ATOM 2137 C CA . LEU A 1 269 ? -3.175 -7.445 -13.256 1.00 97.44 269 LEU A CA 1
ATOM 2138 C C . LEU A 1 269 ? -2.257 -7.031 -12.099 1.00 97.44 269 LEU A C 1
ATOM 2140 O O . LEU A 1 269 ? -2.438 -7.475 -10.970 1.00 97.44 269 LEU A O 1
ATOM 2144 N N . ARG A 1 270 ? -1.263 -6.178 -12.371 1.00 95.75 270 ARG A N 1
ATOM 2145 C CA . ARG A 1 270 ? -0.334 -5.672 -11.359 1.00 95.75 270 ARG A CA 1
ATOM 2146 C C . ARG A 1 270 ? -1.076 -4.905 -10.270 1.00 95.75 270 ARG A C 1
ATOM 2148 O O . ARG A 1 270 ? -0.752 -5.067 -9.102 1.00 95.75 270 ARG A O 1
ATOM 2155 N N . ILE A 1 271 ? -2.035 -4.055 -10.624 1.00 83.81 271 ILE A N 1
ATOM 2156 C CA . ILE A 1 271 ? -2.835 -3.317 -9.641 1.00 83.81 271 ILE A CA 1
ATOM 2157 C C . ILE A 1 271 ? -3.638 -4.290 -8.773 1.00 83.81 271 ILE A C 1
ATOM 2159 O O . ILE A 1 271 ? -3.562 -4.185 -7.550 1.00 83.81 271 ILE A O 1
ATOM 2163 N N . ASP A 1 272 ? -4.330 -5.245 -9.392 1.00 89.94 272 ASP A N 1
ATOM 2164 C CA . ASP A 1 272 ? -5.215 -6.179 -8.690 1.00 89.94 272 ASP A CA 1
ATOM 2165 C C . ASP A 1 272 ? -4.431 -7.102 -7.747 1.00 89.94 272 ASP A C 1
ATOM 2167 O O . ASP A 1 272 ? -4.751 -7.196 -6.564 1.00 89.94 272 ASP A O 1
ATOM 2171 N N . VAL A 1 273 ? -3.332 -7.695 -8.224 1.00 95.62 273 VAL A N 1
ATOM 2172 C CA . VAL A 1 273 ? -2.475 -8.581 -7.419 1.00 95.62 273 VAL A CA 1
ATOM 2173 C C . VAL A 1 273 ? -1.807 -7.834 -6.263 1.00 95.62 273 VAL A C 1
ATOM 2175 O O . VAL A 1 273 ? -1.674 -8.379 -5.171 1.00 95.62 273 VAL A O 1
ATOM 2178 N N . LEU A 1 274 ? -1.368 -6.587 -6.467 1.00 86.50 274 LEU A N 1
ATOM 2179 C CA . LEU A 1 274 ? -0.732 -5.823 -5.391 1.00 86.50 274 LEU A CA 1
ATOM 2180 C C . LEU A 1 274 ? -1.738 -5.316 -4.356 1.00 86.50 274 LEU A C 1
ATOM 2182 O O . LEU A 1 274 ? -1.378 -5.216 -3.185 1.00 86.50 274 LEU A O 1
ATOM 2186 N N . ASP A 1 275 ? -2.969 -4.993 -4.754 1.00 80.81 275 ASP A N 1
ATOM 2187 C CA . ASP A 1 275 ? -4.045 -4.662 -3.814 1.00 80.81 275 ASP A CA 1
ATOM 2188 C C . ASP A 1 275 ? -4.448 -5.901 -3.000 1.00 80.81 275 ASP A C 1
ATOM 2190 O O . ASP A 1 275 ? -4.506 -5.810 -1.776 1.00 80.81 275 ASP A O 1
ATOM 2194 N N . HIS A 1 276 ? -4.603 -7.059 -3.652 1.00 93.00 276 HIS A N 1
ATOM 2195 C CA . HIS A 1 276 ? -4.841 -8.353 -3.004 1.00 93.00 276 HIS A CA 1
ATOM 2196 C C . HIS A 1 276 ? -3.757 -8.694 -1.970 1.00 93.00 276 HIS A C 1
ATOM 2198 O O . HIS A 1 276 ? -4.056 -8.794 -0.781 1.00 93.00 276 HIS A O 1
ATOM 2204 N N . ALA A 1 277 ? -2.486 -8.731 -2.389 1.00 90.62 277 ALA A N 1
ATOM 2205 C CA . ALA A 1 277 ? -1.357 -9.018 -1.505 1.00 90.62 277 ALA A CA 1
ATOM 2206 C C . ALA A 1 277 ? -1.316 -8.057 -0.304 1.00 90.62 277 ALA A C 1
ATOM 2208 O O . ALA A 1 277 ? -1.070 -8.459 0.830 1.00 90.62 277 ALA A O 1
ATOM 2209 N N . SER A 1 278 ? -1.598 -6.768 -0.532 1.00 80.94 278 SER A N 1
ATOM 2210 C CA . SER A 1 278 ? -1.629 -5.770 0.546 1.00 80.94 278 SER A CA 1
ATOM 2211 C C . SER A 1 278 ? -2.760 -6.047 1.546 1.00 80.94 278 SER A C 1
ATOM 2213 O O . SER A 1 278 ? -2.572 -5.878 2.748 1.00 80.94 278 SER A O 1
ATOM 2215 N N . LYS A 1 279 ? -3.933 -6.489 1.079 1.00 86.06 279 LYS A N 1
ATOM 2216 C CA . LYS A 1 279 ? -5.076 -6.844 1.934 1.00 86.06 279 LYS A CA 1
ATOM 2217 C C . LYS A 1 279 ? -4.847 -8.148 2.698 1.00 86.06 279 LYS A C 1
ATOM 2219 O O . LYS A 1 279 ? -5.202 -8.222 3.873 1.00 86.06 279 LYS A O 1
ATOM 2224 N N . GLU A 1 280 ? -4.222 -9.152 2.095 1.00 93.06 280 GLU A N 1
ATOM 2225 C CA . GLU A 1 280 ? -3.803 -10.357 2.820 1.00 93.06 280 GLU A CA 1
ATOM 2226 C C . GLU A 1 280 ? -2.827 -10.026 3.950 1.00 93.06 280 GLU A C 1
ATOM 2228 O O . GLU A 1 280 ? -3.025 -10.450 5.091 1.00 93.06 280 GLU A O 1
ATOM 2233 N N . GLU A 1 281 ? -1.814 -9.200 3.669 1.00 89.75 281 GLU A N 1
ATOM 2234 C CA . GLU A 1 281 ? -0.860 -8.728 4.675 1.00 89.75 281 GLU A CA 1
ATOM 2235 C C . GLU A 1 281 ? -1.573 -7.998 5.834 1.00 89.75 281 GLU A C 1
ATOM 2237 O O . GLU A 1 281 ? -1.290 -8.254 7.014 1.00 89.75 281 GLU A O 1
ATOM 2242 N N . ALA A 1 282 ? -2.538 -7.137 5.495 1.00 78.69 282 ALA A N 1
ATOM 2243 C CA . ALA A 1 282 ? -3.302 -6.295 6.416 1.00 78.69 282 ALA A CA 1
ATOM 2244 C C . ALA A 1 282 ? -4.253 -7.068 7.334 1.00 78.69 282 ALA A C 1
ATOM 2246 O O . ALA A 1 282 ? -4.371 -6.770 8.534 1.00 78.69 282 ALA A O 1
ATOM 2247 N N . TYR A 1 283 ? -4.974 -8.024 6.750 1.00 84.69 283 TYR A N 1
ATOM 2248 C CA . TYR A 1 283 ? -6.080 -8.719 7.389 1.00 84.69 283 TYR A CA 1
ATOM 2249 C C . TYR A 1 283 ? -5.667 -10.135 7.734 1.00 84.69 283 TYR A C 1
ATOM 2251 O O . TYR A 1 283 ? -5.466 -10.450 8.907 1.00 84.69 283 TYR A O 1
ATOM 2259 N N . GLU A 1 284 ? -5.500 -10.980 6.727 1.00 92.31 284 GLU A N 1
ATOM 2260 C CA . GLU A 1 284 ? -5.330 -12.410 6.915 1.00 92.31 284 GLU A CA 1
ATOM 2261 C C . GLU A 1 284 ? -4.060 -12.727 7.709 1.00 92.31 284 GLU A C 1
ATOM 2263 O O . GLU A 1 284 ? -4.128 -13.273 8.813 1.00 92.31 284 GLU A O 1
ATOM 2268 N N . PHE A 1 285 ? -2.898 -12.281 7.237 1.00 94.19 285 PHE A N 1
ATOM 2269 C CA . PHE A 1 285 ? -1.608 -12.586 7.855 1.00 94.19 285 PHE A CA 1
ATOM 2270 C C . PHE A 1 285 ? -1.468 -11.955 9.239 1.00 94.19 285 PHE A C 1
ATOM 2272 O O . PHE A 1 285 ? -0.920 -12.565 10.168 1.00 94.19 285 PHE A O 1
ATOM 2279 N N . ARG A 1 286 ? -1.988 -10.735 9.409 1.00 88.75 286 ARG A N 1
ATOM 2280 C CA . ARG A 1 286 ? -2.008 -10.046 10.700 1.00 88.75 286 ARG A CA 1
ATOM 2281 C C . ARG A 1 286 ? -2.840 -10.805 11.728 1.00 88.75 286 ARG A C 1
ATOM 2283 O O . ARG A 1 286 ? -2.388 -10.969 12.866 1.00 88.75 286 ARG A O 1
ATOM 2290 N N . TYR A 1 287 ? -4.043 -11.245 11.362 1.00 87.00 287 TYR A N 1
ATOM 2291 C CA . TYR A 1 287 ? -4.910 -11.986 12.274 1.00 87.00 287 TYR A CA 1
ATOM 2292 C C . TYR A 1 287 ? -4.378 -13.391 12.546 1.00 87.00 287 TYR A C 1
ATOM 2294 O O . TYR A 1 287 ? -4.353 -13.797 13.708 1.00 87.00 287 TYR A O 1
ATOM 2302 N N . LEU A 1 288 ? -3.827 -14.071 11.538 1.00 88.50 288 LEU A N 1
ATOM 2303 C CA . LEU A 1 288 ? -3.116 -15.336 11.716 1.00 88.50 288 LEU A CA 1
ATOM 2304 C C . LEU A 1 288 ? -1.981 -15.203 12.739 1.00 88.50 288 LEU A C 1
ATOM 2306 O O . LEU A 1 288 ? -1.933 -15.960 13.703 1.00 88.50 288 LEU A O 1
ATOM 2310 N N . ARG A 1 289 ? -1.115 -14.188 12.622 1.00 89.56 289 ARG A N 1
ATOM 2311 C CA . ARG A 1 289 ? -0.039 -13.943 13.604 1.00 89.56 289 ARG A CA 1
ATOM 2312 C C . ARG A 1 289 ? -0.534 -13.619 15.008 1.00 89.56 289 ARG A C 1
ATOM 2314 O O . ARG A 1 289 ? 0.188 -13.849 15.978 1.00 89.56 289 ARG A O 1
ATOM 2321 N N . ARG A 1 290 ? -1.727 -13.037 15.126 1.00 87.06 290 ARG A N 1
ATOM 2322 C CA . ARG A 1 290 ? -2.317 -12.672 16.416 1.00 87.06 290 ARG A CA 1
ATOM 2323 C C . ARG A 1 290 ? -2.988 -13.859 17.103 1.00 87.06 290 ARG A C 1
ATOM 2325 O O . ARG A 1 290 ? -2.923 -13.951 18.326 1.00 87.06 290 ARG A O 1
ATOM 2332 N N . GLU A 1 291 ? -3.662 -14.711 16.338 1.00 86.19 291 GLU A N 1
ATOM 2333 C CA . GLU A 1 291 ? -4.589 -15.724 16.861 1.00 86.19 291 GLU A CA 1
ATOM 2334 C C . GLU A 1 291 ? -4.021 -17.148 16.790 1.00 86.19 291 GLU A C 1
ATOM 2336 O O . GLU A 1 291 ? -4.483 -18.031 17.512 1.00 86.19 291 GLU A O 1
ATOM 2341 N N . VAL A 1 292 ? -2.959 -17.363 16.007 1.00 83.56 292 VAL A N 1
ATOM 2342 C CA . VAL A 1 292 ? -2.301 -18.662 15.827 1.00 83.56 292 VAL A CA 1
ATOM 2343 C C . VAL A 1 292 ? -0.916 -18.650 16.470 1.00 83.56 292 VAL A C 1
ATOM 2345 O O . VAL A 1 292 ? -0.125 -17.719 16.314 1.00 83.56 292 VAL A O 1
ATOM 2348 N N . GLY A 1 293 ? -0.593 -19.709 17.214 1.00 82.12 293 GLY A N 1
ATOM 2349 C CA . GLY A 1 293 ? 0.697 -19.825 17.889 1.00 82.12 293 GLY A CA 1
ATOM 2350 C C . GLY A 1 293 ? 1.860 -19.971 16.902 1.00 82.12 293 GLY A C 1
ATOM 2351 O O . GLY A 1 293 ? 1.782 -20.722 15.934 1.00 82.12 293 GLY A O 1
ATOM 2352 N N . GLY A 1 294 ? 3.003 -19.338 17.184 1.00 81.00 294 GLY A N 1
ATOM 2353 C CA . GLY A 1 294 ? 4.159 -19.364 16.272 1.00 81.00 294 GLY A CA 1
ATOM 2354 C C . GLY A 1 294 ? 4.718 -20.764 15.953 1.00 81.00 294 GLY A C 1
ATOM 2355 O O . GLY A 1 294 ? 5.344 -20.952 14.916 1.00 81.00 294 GLY A O 1
ATOM 2356 N N . ALA A 1 295 ? 4.506 -21.769 16.812 1.00 76.94 295 ALA A N 1
ATOM 2357 C CA . ALA A 1 295 ? 4.873 -23.158 16.507 1.00 76.94 295 ALA A CA 1
ATOM 2358 C C . ALA A 1 295 ? 3.967 -23.793 15.435 1.00 76.94 295 ALA A C 1
ATOM 2360 O O . ALA A 1 295 ? 4.447 -24.555 14.593 1.00 76.94 295 ALA A O 1
ATOM 2361 N N . GLU A 1 296 ? 2.682 -23.446 15.441 1.00 79.69 296 GLU A N 1
ATOM 2362 C CA . GLU A 1 296 ? 1.716 -23.879 14.433 1.00 79.69 296 GLU A CA 1
ATOM 2363 C C . GLU A 1 296 ? 2.000 -23.177 13.098 1.00 79.69 296 GLU A C 1
ATOM 2365 O O . GLU A 1 296 ? 2.175 -23.856 12.087 1.00 79.69 296 GLU A O 1
ATOM 2370 N N . LEU A 1 297 ? 2.236 -21.857 13.110 1.00 82.56 297 LEU A N 1
ATOM 2371 C CA . LEU A 1 297 ? 2.634 -21.096 11.914 1.00 82.56 297 LEU A CA 1
ATOM 2372 C C . LEU A 1 297 ? 3.936 -21.616 11.274 1.00 82.56 297 LEU A C 1
ATOM 2374 O O . LEU A 1 297 ? 4.065 -21.636 10.052 1.00 82.56 297 LEU A O 1
ATOM 2378 N N . ARG A 1 298 ? 4.897 -22.096 12.076 1.00 82.19 298 ARG A N 1
ATOM 2379 C CA . ARG A 1 298 ? 6.103 -22.783 11.571 1.00 82.19 298 ARG A CA 1
ATOM 2380 C C . ARG A 1 298 ? 5.811 -24.123 10.917 1.00 82.19 298 ARG A C 1
ATOM 2382 O O . ARG A 1 298 ? 6.444 -24.486 9.930 1.00 82.19 298 ARG A O 1
ATOM 2389 N N . THR A 1 299 ? 4.883 -24.882 11.486 1.00 76.56 299 THR A N 1
ATOM 2390 C CA . THR A 1 299 ? 4.492 -26.187 10.940 1.00 76.56 299 THR A CA 1
ATOM 2391 C C . THR A 1 299 ? 3.786 -26.007 9.598 1.00 76.56 299 THR A C 1
ATOM 2393 O O . THR A 1 299 ? 4.027 -26.771 8.663 1.00 76.56 299 THR A O 1
ATOM 2396 N N . MET A 1 300 ? 2.992 -24.944 9.465 1.00 81.69 300 MET A N 1
ATOM 2397 C CA . MET A 1 300 ? 2.322 -24.599 8.216 1.00 81.69 300 MET A CA 1
ATOM 2398 C C . MET A 1 300 ? 3.271 -24.266 7.072 1.00 81.69 300 MET A C 1
ATOM 2400 O O . MET A 1 300 ? 2.932 -24.550 5.929 1.00 81.69 300 MET A O 1
ATOM 2404 N N . THR A 1 301 ? 4.476 -23.759 7.344 1.00 81.31 301 THR A N 1
ATOM 2405 C CA . THR A 1 301 ? 5.477 -23.523 6.292 1.00 81.31 301 THR A CA 1
ATOM 2406 C C . THR A 1 301 ? 5.752 -24.796 5.488 1.00 81.31 301 THR A C 1
ATOM 2408 O O . THR A 1 301 ? 5.897 -24.746 4.270 1.00 81.31 301 THR A O 1
ATOM 2411 N N . ALA A 1 302 ? 5.796 -25.960 6.147 1.00 74.31 302 ALA A N 1
ATOM 2412 C CA . ALA A 1 302 ? 5.987 -27.236 5.463 1.00 74.31 302 ALA A CA 1
ATOM 2413 C C . ALA A 1 302 ? 4.760 -27.646 4.631 1.00 74.31 302 ALA A C 1
ATOM 2415 O O . ALA A 1 302 ? 4.926 -28.239 3.567 1.00 74.31 302 ALA A O 1
ATOM 2416 N N . ALA A 1 303 ? 3.549 -27.326 5.098 1.00 72.56 303 ALA A N 1
ATOM 2417 C CA . ALA A 1 303 ? 2.308 -27.608 4.381 1.00 72.56 303 ALA A CA 1
ATOM 2418 C C . ALA A 1 303 ? 2.166 -26.733 3.126 1.00 72.56 303 ALA A C 1
ATOM 2420 O O . ALA A 1 303 ? 1.914 -27.275 2.054 1.00 72.56 303 ALA A O 1
ATOM 2421 N N . VAL A 1 304 ? 2.428 -25.426 3.237 1.00 80.75 304 VAL A N 1
ATOM 2422 C CA . VAL A 1 304 ? 2.459 -24.485 2.103 1.00 80.75 304 VAL A CA 1
ATOM 2423 C C . VAL A 1 304 ? 3.462 -24.952 1.052 1.00 80.75 304 VAL A C 1
ATOM 2425 O O . VAL A 1 304 ? 3.077 -25.224 -0.077 1.00 80.75 304 VAL A O 1
ATOM 2428 N N . LYS A 1 305 ? 4.714 -25.232 1.435 1.00 76.44 305 LYS A N 1
ATOM 2429 C CA . LYS A 1 305 ? 5.722 -25.758 0.495 1.00 76.44 305 LYS A CA 1
ATOM 2430 C C . LYS A 1 305 ? 5.329 -27.080 -0.169 1.00 76.44 305 LYS A C 1
ATOM 2432 O O . LYS A 1 305 ? 5.741 -27.355 -1.294 1.00 76.44 305 LYS A O 1
ATOM 2437 N N . ALA A 1 306 ? 4.589 -27.937 0.534 1.00 69.56 306 ALA A N 1
ATOM 2438 C CA . ALA A 1 306 ? 4.099 -29.188 -0.032 1.00 69.56 306 ALA A CA 1
ATOM 2439 C C . ALA A 1 306 ? 2.973 -28.949 -1.047 1.00 69.56 306 ALA A C 1
ATOM 2441 O O . ALA A 1 306 ? 2.981 -29.598 -2.092 1.00 69.56 306 ALA A O 1
ATOM 2442 N N . ALA A 1 307 ? 2.050 -28.025 -0.759 1.00 72.44 307 ALA A N 1
ATOM 2443 C CA . ALA A 1 307 ? 1.010 -27.595 -1.692 1.00 72.44 307 ALA A CA 1
ATOM 2444 C C . ALA A 1 307 ? 1.636 -26.977 -2.952 1.00 72.44 307 ALA A C 1
ATOM 2446 O O . ALA A 1 307 ? 1.344 -27.417 -4.061 1.00 72.44 307 ALA A O 1
ATOM 2447 N N . GLU A 1 308 ? 2.607 -26.076 -2.787 1.00 77.88 308 GLU A N 1
ATOM 2448 C CA . GLU A 1 308 ? 3.338 -25.447 -3.893 1.00 77.88 308 GLU A CA 1
ATOM 2449 C C . GLU A 1 308 ? 4.036 -26.458 -4.815 1.00 77.88 308 GLU A C 1
ATOM 2451 O O . GLU A 1 308 ? 4.067 -26.297 -6.034 1.00 77.88 308 GLU A O 1
ATOM 2456 N N . ALA A 1 309 ? 4.604 -27.528 -4.249 1.00 71.06 309 ALA A N 1
ATOM 2457 C CA . ALA A 1 309 ? 5.336 -28.540 -5.011 1.00 71.06 309 ALA A CA 1
ATOM 2458 C C . ALA A 1 309 ? 4.444 -29.376 -5.946 1.00 71.06 309 ALA A C 1
ATOM 2460 O O . ALA A 1 309 ? 4.959 -30.010 -6.871 1.00 71.06 309 ALA A O 1
ATOM 2461 N N . VAL A 1 310 ? 3.133 -29.409 -5.691 1.00 70.94 310 VAL A N 1
ATOM 2462 C CA . VAL A 1 310 ? 2.141 -30.148 -6.488 1.00 70.94 310 VAL A CA 1
ATOM 2463 C C . VAL A 1 310 ? 1.134 -29.230 -7.183 1.00 70.94 310 VAL A C 1
ATOM 2465 O O . VAL A 1 310 ? 0.255 -29.727 -7.888 1.00 70.94 310 VAL A O 1
ATOM 2468 N N . ALA A 1 311 ? 1.266 -27.916 -6.993 1.00 72.00 311 ALA A N 1
ATOM 2469 C CA . ALA A 1 311 ? 0.410 -26.907 -7.587 1.00 72.00 311 ALA A CA 1
ATOM 2470 C C . ALA A 1 311 ? 0.567 -26.857 -9.120 1.00 72.00 311 ALA A C 1
ATOM 2472 O O . ALA A 1 311 ? 1.655 -27.127 -9.653 1.00 72.00 311 ALA A O 1
ATOM 2473 N N . PRO A 1 312 ? -0.504 -26.510 -9.853 1.00 75.94 312 PRO A N 1
ATOM 2474 C CA . PRO A 1 312 ? -0.405 -26.216 -11.275 1.00 75.94 312 PRO A CA 1
ATOM 2475 C C . PRO A 1 312 ? 0.527 -25.019 -11.519 1.00 75.94 312 PRO A C 1
ATOM 2477 O O . PRO A 1 312 ? 0.690 -24.142 -10.677 1.00 75.94 312 PRO A O 1
ATOM 2480 N N . THR A 1 313 ? 1.151 -24.973 -12.697 1.00 77.31 313 THR A N 1
ATOM 2481 C CA . THR A 1 313 ? 2.067 -23.880 -13.075 1.00 77.31 313 THR A CA 1
ATOM 2482 C C . THR A 1 313 ? 1.398 -22.772 -13.889 1.00 77.31 313 THR A C 1
ATOM 2484 O O . THR A 1 313 ? 2.099 -21.874 -14.347 1.00 77.31 313 THR A O 1
ATOM 2487 N N . HIS A 1 314 ? 0.084 -22.865 -14.104 1.00 77.31 314 HIS A N 1
ATOM 2488 C CA . HIS A 1 314 ? -0.730 -21.936 -14.888 1.00 77.31 314 HIS A CA 1
ATOM 2489 C C . HIS A 1 314 ? -2.079 -21.706 -14.185 1.00 77.31 314 HIS A C 1
ATOM 2491 O O . HIS A 1 314 ? -2.552 -22.626 -13.510 1.00 77.31 314 HIS A O 1
ATOM 2497 N N . PRO A 1 315 ? -2.711 -20.529 -14.351 1.00 72.75 315 PRO A N 1
ATOM 2498 C CA . PRO A 1 315 ? -4.057 -20.258 -13.867 1.00 72.75 315 PRO A CA 1
ATOM 2499 C C . PRO A 1 315 ? -5.078 -21.249 -14.431 1.00 72.75 315 PRO A C 1
ATOM 2501 O O . PRO A 1 315 ? -5.064 -21.627 -15.608 1.00 72.75 315 PRO A O 1
ATOM 2504 N N . HIS A 1 316 ? -6.030 -21.620 -13.583 1.00 68.69 316 HIS A N 1
ATOM 2505 C CA . HIS A 1 316 ? -7.204 -22.398 -13.961 1.00 68.69 316 HIS A CA 1
ATOM 2506 C C . HIS A 1 316 ? -8.463 -21.677 -13.452 1.00 68.69 316 HIS A C 1
ATOM 2508 O O . HIS A 1 316 ? -8.983 -22.037 -12.398 1.00 68.69 316 HIS A O 1
ATOM 2514 N N . PRO A 1 317 ? -8.949 -20.641 -14.164 1.00 63.47 317 PRO A N 1
ATOM 2515 C CA . PRO A 1 317 ? -10.152 -19.913 -13.761 1.00 63.47 317 PRO A CA 1
ATOM 2516 C C . PRO A 1 317 ? -11.388 -20.826 -13.775 1.00 63.47 317 PRO A C 1
ATOM 2518 O O . PRO A 1 317 ? -11.557 -21.637 -14.692 1.00 63.47 317 PRO A O 1
ATOM 2521 N N . GLY A 1 318 ? -12.267 -20.693 -12.779 1.00 55.88 318 GLY A N 1
ATOM 2522 C CA . GLY A 1 318 ? -13.560 -21.384 -12.725 1.00 55.88 318 GLY A CA 1
ATOM 2523 C C . GLY A 1 318 ? -13.539 -22.805 -12.147 1.00 55.88 318 GLY A C 1
ATOM 2524 O O . GLY A 1 318 ? -14.557 -23.500 -12.202 1.00 55.88 318 GLY A O 1
ATOM 2525 N N . VAL A 1 319 ? -12.414 -23.255 -11.579 1.00 54.25 319 VAL A N 1
ATOM 2526 C CA . VAL A 1 319 ? -12.346 -24.489 -10.767 1.00 54.25 319 VAL A CA 1
ATOM 2527 C C . VAL A 1 319 ? -12.171 -24.215 -9.269 1.00 54.25 319 VAL A C 1
ATOM 2529 O O . VAL A 1 319 ? -11.959 -25.168 -8.524 1.00 54.25 319 VAL A O 1
ATOM 2532 N N . GLU A 1 320 ? -12.354 -22.968 -8.812 1.00 49.69 320 GLU A N 1
ATOM 2533 C CA . GLU A 1 320 ? -12.063 -22.515 -7.433 1.00 49.69 320 GLU A CA 1
ATOM 2534 C C . GLU A 1 320 ? -12.744 -23.359 -6.335 1.00 49.69 320 GLU A C 1
ATOM 2536 O O . GLU A 1 320 ? -12.211 -23.535 -5.247 1.00 49.69 320 GLU A O 1
ATOM 2541 N N . SER A 1 321 ? -13.907 -23.960 -6.620 1.00 45.31 321 SER A N 1
ATOM 2542 C CA . SER A 1 321 ? -14.599 -24.887 -5.700 1.00 45.31 321 SER A CA 1
ATOM 2543 C C . SER A 1 321 ? -14.478 -26.372 -6.081 1.00 45.31 321 SER A C 1
ATOM 2545 O O . SER A 1 321 ? -14.829 -27.259 -5.296 1.00 45.31 321 SER A O 1
ATOM 2547 N N . ALA A 1 322 ? -13.981 -26.674 -7.283 1.00 38.44 322 ALA A N 1
ATOM 2548 C CA . ALA A 1 322 ? -13.911 -28.020 -7.850 1.00 38.44 322 ALA A CA 1
ATOM 2549 C C . ALA A 1 322 ? -12.565 -28.719 -7.590 1.00 38.44 322 ALA A C 1
ATOM 2551 O O . ALA A 1 322 ? -12.509 -29.955 -7.609 1.00 38.44 322 ALA A O 1
ATOM 2552 N N . THR A 1 323 ? -11.505 -27.977 -7.252 1.00 39.16 323 THR A N 1
ATOM 2553 C CA . THR A 1 323 ? -10.217 -28.542 -6.806 1.00 39.16 323 THR A CA 1
ATOM 2554 C C . THR A 1 323 ? -10.329 -29.280 -5.467 1.00 39.16 323 THR A C 1
ATOM 2556 O O . THR A 1 323 ? -9.503 -30.140 -5.170 1.00 39.16 323 THR A O 1
ATOM 2559 N N . ALA A 1 324 ? -11.400 -29.048 -4.698 1.00 41.59 324 ALA A N 1
ATOM 2560 C CA . ALA A 1 324 ? -11.707 -29.831 -3.503 1.00 41.59 324 ALA A CA 1
ATOM 2561 C C . ALA A 1 324 ? -12.325 -31.213 -3.805 1.00 41.59 324 ALA A C 1
ATOM 2563 O O . ALA A 1 324 ? -12.312 -32.068 -2.921 1.00 41.59 324 ALA A O 1
ATOM 2564 N N . ASN A 1 325 ? -12.856 -31.465 -5.016 1.00 35.16 325 ASN A N 1
ATOM 2565 C CA . ASN A 1 325 ? -13.597 -32.706 -5.289 1.00 35.16 325 ASN A CA 1
ATOM 2566 C C . ASN A 1 325 ? -13.274 -33.462 -6.584 1.00 35.16 325 ASN A C 1
ATOM 2568 O O . ASN A 1 325 ? -13.629 -34.638 -6.652 1.00 35.16 325 ASN A O 1
ATOM 2572 N N . THR A 1 326 ? -12.592 -32.909 -7.590 1.00 39.91 326 THR A N 1
ATOM 2573 C CA . THR A 1 326 ? -12.320 -33.683 -8.819 1.00 39.91 326 THR A CA 1
ATOM 2574 C C . THR A 1 326 ? -11.110 -33.186 -9.608 1.00 39.91 326 THR A C 1
ATOM 2576 O O . THR A 1 326 ? -11.251 -32.321 -10.465 1.00 39.91 326 THR A O 1
ATOM 2579 N N . LEU A 1 327 ? -9.949 -33.828 -9.443 1.00 37.84 327 LEU A N 1
ATOM 2580 C CA . LEU A 1 327 ? -8.939 -33.924 -10.506 1.00 37.84 327 LEU A CA 1
ATOM 2581 C C . LEU A 1 327 ? -8.469 -35.381 -10.625 1.00 37.84 327 LEU A C 1
ATOM 2583 O O . LEU A 1 327 ? -7.802 -35.940 -9.756 1.00 37.84 327 LEU A O 1
ATOM 2587 N N . ALA A 1 328 ? -8.924 -36.023 -11.699 1.00 32.62 328 ALA A N 1
ATOM 2588 C CA . ALA A 1 328 ? -8.730 -37.431 -12.001 1.00 32.62 328 ALA A CA 1
ATOM 2589 C C . ALA A 1 328 ? -7.286 -37.731 -12.444 1.00 32.62 328 ALA A C 1
ATOM 2591 O O . ALA A 1 328 ? -6.789 -37.142 -13.400 1.00 32.62 328 ALA A O 1
ATOM 2592 N N . GLY A 1 329 ? -6.634 -38.703 -11.795 1.00 31.09 329 GLY A N 1
ATOM 2593 C CA . GLY A 1 329 ? -5.346 -39.264 -12.223 1.00 31.09 329 GLY A CA 1
ATOM 2594 C C . GLY A 1 329 ? -4.459 -39.740 -11.061 1.00 31.09 329 GLY A C 1
ATOM 2595 O O . GLY A 1 329 ? -4.819 -39.513 -9.910 1.00 31.09 329 GLY A O 1
ATOM 2596 N N . PRO A 1 330 ? -3.299 -40.390 -11.318 1.00 32.28 330 PRO A N 1
ATOM 2597 C CA . PRO A 1 330 ? -2.470 -41.117 -10.331 1.00 32.28 330 PRO A CA 1
ATOM 2598 C C . PRO A 1 330 ? -1.844 -40.273 -9.196 1.00 32.28 330 PRO A C 1
ATOM 2600 O O . PRO A 1 330 ? -0.931 -40.740 -8.521 1.00 32.28 330 PRO A O 1
ATOM 2603 N N . ALA A 1 331 ? -2.306 -39.037 -8.994 1.00 35.50 331 ALA A N 1
ATOM 2604 C CA . ALA A 1 331 ? -1.891 -38.103 -7.951 1.00 35.50 331 ALA A CA 1
ATOM 2605 C C . ALA A 1 331 ? -2.692 -38.242 -6.636 1.00 35.50 331 ALA A C 1
ATOM 2607 O O . ALA A 1 331 ? -2.282 -37.688 -5.615 1.00 35.50 331 ALA A O 1
ATOM 2608 N N . LEU A 1 332 ? -3.783 -39.022 -6.624 1.00 34.16 332 LEU A N 1
ATOM 2609 C CA . LEU A 1 332 ? -4.647 -39.247 -5.449 1.00 34.16 332 LEU A CA 1
ATOM 2610 C C . LEU A 1 332 ? -3.873 -39.644 -4.177 1.00 34.16 332 LEU A C 1
ATOM 2612 O O . LEU A 1 332 ? -4.174 -39.149 -3.097 1.00 34.16 332 LEU A O 1
ATOM 2616 N N . SER A 1 333 ? -2.806 -40.445 -4.287 1.00 35.31 333 SER A N 1
ATOM 2617 C CA . SER A 1 333 ? -2.037 -40.871 -3.105 1.00 35.31 333 SER A CA 1
ATOM 2618 C C . SER A 1 333 ? -1.145 -39.786 -2.484 1.00 35.31 333 SER A C 1
ATOM 2620 O O . SER A 1 333 ? -0.618 -39.990 -1.392 1.00 35.31 333 SER A O 1
ATOM 2622 N N . LEU A 1 334 ? -0.889 -38.683 -3.196 1.00 37.16 334 LEU A N 1
ATOM 2623 C CA . LEU A 1 334 ? -0.095 -37.552 -2.699 1.00 37.16 334 LEU A CA 1
ATOM 2624 C C . LEU A 1 334 ? -0.996 -36.460 -2.122 1.00 37.16 334 LEU A C 1
ATOM 2626 O O . LEU A 1 334 ? -0.674 -35.926 -1.067 1.00 37.16 334 LEU A O 1
ATOM 2630 N N . PHE A 1 335 ? -2.149 -36.209 -2.746 1.00 37.00 335 PHE A N 1
ATOM 2631 C CA . PHE A 1 335 ? -3.155 -35.279 -2.229 1.00 37.00 335 PHE A CA 1
ATOM 2632 C C . PHE A 1 335 ? -3.688 -35.712 -0.857 1.00 37.00 335 PHE A C 1
ATOM 2634 O O . PHE A 1 335 ? -3.754 -34.893 0.057 1.00 37.00 335 PHE A O 1
ATOM 2641 N N . ASP A 1 336 ? -3.944 -37.012 -0.664 1.00 42.88 336 ASP A N 1
ATOM 2642 C CA . ASP A 1 336 ? -4.312 -37.559 0.649 1.00 42.88 336 ASP A CA 1
ATOM 2643 C C . ASP A 1 336 ? -3.224 -37.303 1.704 1.00 42.88 336 ASP A C 1
ATOM 2645 O O . ASP A 1 336 ? -3.539 -37.039 2.859 1.00 42.88 336 ASP A O 1
ATOM 2649 N N . ARG A 1 337 ? -1.936 -37.283 1.321 1.00 46.38 337 ARG A N 1
ATOM 2650 C CA . ARG A 1 337 ? -0.844 -36.941 2.249 1.00 46.38 337 ARG A CA 1
ATOM 2651 C C . ARG A 1 337 ? -0.808 -35.455 2.575 1.00 46.38 337 ARG A C 1
ATOM 2653 O O . ARG A 1 337 ? -0.546 -35.129 3.725 1.00 46.38 337 ARG A O 1
ATOM 2660 N N . THR A 1 338 ? -1.054 -34.566 1.613 1.00 41.69 338 THR A N 1
ATOM 2661 C CA . THR A 1 338 ? -1.133 -33.117 1.867 1.00 41.69 338 THR A CA 1
ATOM 2662 C C . THR A 1 338 ? -2.326 -32.803 2.760 1.00 41.69 338 THR A C 1
ATOM 2664 O O . THR A 1 338 ? -2.163 -32.128 3.771 1.00 41.69 338 THR A O 1
ATOM 2667 N N . LYS A 1 339 ? -3.492 -33.396 2.476 1.00 44.81 339 LYS A N 1
ATOM 2668 C CA . LYS A 1 339 ? -4.683 -33.308 3.325 1.00 44.81 339 LYS A CA 1
ATOM 2669 C C . LYS A 1 339 ? -4.433 -33.880 4.721 1.00 44.81 339 LYS A C 1
ATOM 2671 O O . LYS A 1 339 ? -4.790 -33.235 5.697 1.00 44.81 339 LYS A O 1
ATOM 2676 N N . ASP A 1 340 ? -3.759 -35.024 4.843 1.00 48.78 340 ASP A N 1
ATOM 2677 C CA . ASP A 1 340 ? -3.376 -35.598 6.139 1.00 48.78 340 ASP A CA 1
ATO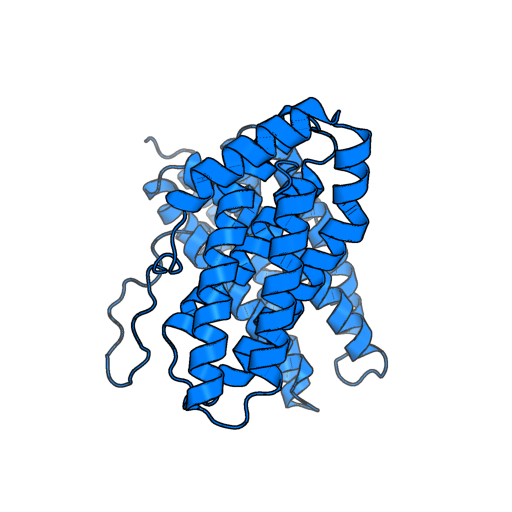M 2678 C C . ASP A 1 340 ? -2.351 -34.735 6.889 1.00 48.78 340 ASP A C 1
ATOM 2680 O O . ASP A 1 340 ? -2.372 -34.693 8.118 1.00 48.78 340 ASP A O 1
ATOM 2684 N N . LEU A 1 341 ? -1.436 -34.058 6.187 1.00 48.19 341 LEU A N 1
ATOM 2685 C CA . LEU A 1 341 ? -0.465 -33.130 6.777 1.00 48.19 341 LEU A CA 1
ATOM 2686 C C . LEU A 1 341 ? -1.144 -31.847 7.257 1.00 48.19 341 LEU A C 1
ATOM 2688 O O . LEU A 1 341 ? -0.864 -31.414 8.371 1.00 48.19 341 LEU A O 1
ATOM 2692 N N . VAL A 1 342 ? -2.068 -31.293 6.468 1.00 44.75 342 VAL A N 1
ATOM 2693 C CA . VAL A 1 342 ? -2.920 -30.155 6.841 1.00 44.75 342 VAL A CA 1
ATOM 2694 C C . VAL A 1 342 ? -3.802 -30.538 8.032 1.00 44.75 342 VAL A C 1
ATOM 2696 O O . VAL A 1 342 ? -3.782 -29.856 9.049 1.00 44.75 342 VAL A O 1
ATOM 2699 N N . GLN A 1 343 ? -4.469 -31.695 7.994 1.00 47.31 343 GLN A N 1
ATOM 2700 C CA . GLN A 1 343 ? -5.273 -32.213 9.104 1.00 47.31 343 GLN A CA 1
ATOM 2701 C C . GLN A 1 343 ? -4.427 -32.426 10.370 1.00 47.31 343 GLN A C 1
ATOM 2703 O O . GLN A 1 343 ? -4.870 -32.080 11.463 1.00 47.31 343 GLN A O 1
ATOM 2708 N N . LYS A 1 344 ? -3.206 -32.968 10.256 1.00 53.34 344 LYS A N 1
ATOM 2709 C CA . LYS A 1 344 ? -2.272 -33.138 11.387 1.00 53.34 344 LYS A CA 1
ATOM 2710 C C . LYS A 1 344 ? -1.743 -31.811 11.922 1.00 53.34 344 LYS A C 1
ATOM 2712 O O . LYS A 1 344 ? -1.585 -31.696 13.132 1.00 53.34 344 LYS A O 1
ATOM 2717 N N . ALA A 1 345 ? -1.486 -30.828 11.060 1.00 48.62 345 ALA A N 1
ATOM 2718 C CA . ALA A 1 345 ? -1.100 -29.481 11.472 1.00 48.62 345 ALA A CA 1
ATOM 2719 C C . ALA A 1 345 ? -2.248 -28.782 12.220 1.00 48.62 345 ALA A C 1
ATOM 2721 O O . ALA A 1 345 ? -2.017 -28.207 13.277 1.00 48.62 345 ALA A O 1
ATOM 2722 N N . ILE A 1 346 ? -3.486 -28.937 11.737 1.00 48.00 346 ILE A N 1
ATOM 2723 C CA . ILE A 1 346 ? -4.711 -28.400 12.348 1.00 48.00 346 ILE A CA 1
ATOM 2724 C C . ILE A 1 346 ? -5.040 -29.071 13.699 1.00 48.00 346 ILE A C 1
ATOM 2726 O O . ILE A 1 346 ? -5.611 -28.440 14.586 1.00 48.00 346 ILE A O 1
ATOM 2730 N N . THR A 1 347 ? -4.702 -30.354 13.876 1.00 44.94 347 THR A N 1
ATOM 2731 C CA . THR A 1 347 ? -5.075 -31.156 15.064 1.00 44.94 347 THR A CA 1
ATOM 2732 C C . THR A 1 347 ? -3.953 -31.364 16.087 1.00 44.94 347 THR A C 1
ATOM 2734 O O . THR A 1 347 ? -4.172 -32.047 17.091 1.00 44.94 347 THR A O 1
ATOM 2737 N N . ALA A 1 348 ? -2.763 -30.790 15.885 1.00 39.59 348 ALA A N 1
ATOM 2738 C CA . ALA A 1 348 ? -1.679 -30.879 16.861 1.00 39.59 348 ALA A CA 1
ATOM 2739 C C . ALA A 1 348 ? -2.041 -30.097 18.149 1.00 39.59 348 ALA A C 1
ATOM 2741 O O . ALA A 1 348 ? -2.421 -28.928 18.060 1.00 39.59 348 ALA A O 1
ATOM 2742 N N . PRO A 1 349 ? -1.959 -30.709 19.349 1.00 34.41 349 PRO A N 1
ATOM 2743 C CA . PRO A 1 349 ? -2.278 -30.024 20.600 1.00 34.41 349 PRO A CA 1
ATOM 2744 C C . PRO A 1 349 ? -1.218 -28.965 20.948 1.00 34.41 349 PRO A C 1
ATOM 2746 O O . PRO A 1 349 ? -0.037 -29.148 20.649 1.00 34.41 349 PRO A O 1
ATOM 2749 N N . SER A 1 350 ? -1.685 -27.876 21.571 1.00 40.44 350 SER A N 1
ATOM 2750 C CA . SER A 1 350 ? -0.926 -26.686 21.996 1.00 40.44 350 SER A CA 1
ATOM 2751 C C . SER A 1 350 ? 0.197 -26.952 22.993 1.00 40.44 350 SER A C 1
ATOM 2753 O O . SER A 1 350 ? 0.024 -27.836 23.864 1.00 40.44 350 SER A O 1
#

InterPro domains:
  IPR012312 Hemerythrin-like [PF01814] (5-121)
  IPR012312 Hemerythrin-like [PF01814] (172-286)

Organism: NCBI:txid1768010

Sequence (350 aa):
MSTDAIVLLKEDHKEIRRLFREFQSAETKRSKGAAMRRVVKALTIYSYLENECMHPELRKRLPDLEDDVLRSYEENHVAEVLCTELAAMTPDDERFNAKATVLIETVSRHFGKEEEGWFPQVREGLGRKQLQEIGAQMIKLRKKAPRKPAQLPGAATVTGDGKPDGSAEQDVVDLLLRQHTQIRDLFIEVESATGKARTDAFQRLVRLLAVHETAEEQVVHPLTRLRVHGGDDIVDDRLAEEHSAKETLAELEKMGPDAPEFPQLLDQLRIDVLDHASKEEAYEFRYLRREVGGAELRTMTAAVKAAEAVAPTHPHPGVESATANTLAGPALSLFDRTKDLVQKAITAPS

pLDDT: mean 81.9, std 19.36, range [28.11, 98.62]

Radius of gyration: 22.66 Å; chains: 1; bounding box: 51×69×51 Å

Foldseek 3Di:
DALFQLVVLVVLVVVLVVLLVQLVPDDDLVSNLVSLLVNLLSLQLNLCLCVVFVLVLCCVQPVVCPVVSLVLNLLSVVLLVLSQLLVVDRSVDPCNVVSSVVSCVSVVVSVCCVVVPCVVVCPVRDDPVVSSVSSVVSVVVSVVGDRGRDHDVPPDDPDDDDDDDPDQDLFQLSVLVVLLVVLVVLLVQLLPDDDPSNQVSLLVNQQSLQLSVLLCLLAQLVVQVVFFDVSVVLSVVLLVLSLVLLVLQVVLVVQDSPHPCNVVSSVVSVVSSNVSSSSCVSPRSVRCVVGPDSVLRRLSNVLSVLSSVPTDRHRDRPCSPVVVPDDDDPCVVSVVVSVVSSVCSVPPDD